Protein AF-A0A9W4NMR9-F1 (afdb_monomer)

Solvent-accessible surface area (backbone atoms only — not comparable to full-atom values): 11583 Å² total; per-residue (Å²): 102,53,64,47,81,63,82,80,64,98,76,77,96,80,78,73,77,84,78,75,86,84,80,90,82,89,86,85,89,80,92,85,87,88,77,93,73,94,66,88,81,77,71,80,74,75,79,80,84,62,88,63,60,58,68,59,99,64,29,36,36,28,32,41,59,26,27,61,76,38,43,52,52,17,52,76,64,50,42,87,41,80,74,53,67,71,80,53,72,44,61,41,20,40,38,62,46,47,46,32,54,74,20,55,71,34,68,36,88,65,13,54,32,45,39,42,36,43,40,43,50,67,61,53,51,49,46,62,75,43,45,28,62,74,64,88,63,89,86,58,91,64,54,66,67,57,50,52,52,45,42,78,69,32,41,20,32,36,44,76,44,64,27,40,46,98,85,57,45,77,45,100,51,54,37,59,36,42,32,25,22,60,70,45,34,51,47,68,72,78,106

InterPro domains:
  IPR025633 Protein of unknown function DUF4291 [PF14124] (51-190)
  IPR025633 Protein of unknown function DUF4291 [PTHR38567] (45-190)

Secondary structure (DSSP, 8-state):
--EEE----S----SSSSS----------------------------PPPP---B-SSEEEEEEEE-HHHHHHHHHHTS--TTS-SSS-EEEBS-HHHHHHHHTTTTSTT--EEEEEEEEHHHHHHHHHTEEESSPPTT----HHHHHHHHHH-SEEEEEEEEE-TT-PEEEEEEEEEEE-THHHHHHHH-

pLDDT: mean 78.76, std 25.62, range [27.95, 98.38]

Nearest PDB structures (foldseek):
  3b8m-assembly1_C  TM=2.420E-01  e=1.723E+00  Escherichia coli
  3l9b-assembly1_A  TM=3.162E-01  e=2.651E+00  Rattus norvegicus

Foldseek 3Di:
DAKDWDPPDPDDPPPPPPPDDDDDDDDDDDDDDDDDDPDDPPPPCPPDADADADDDPWWTKKKDFFDCQQRVVCNVVVFGDPPDDLADKGKIFRDPQVLCLVCVNLPDPGRVIMIIDIDGPVLVVVLVVLEAEPDDDPPPPPDPVNSVVSHVRRQKYKDWDFGADPVRDGDPHTTIMIIGHDVSSVSVGPD

Mean predicted aligned error: 11.73 Å

Sequence (191 aa):
MVYYKYDMVPNILILLLSIFFVSFHYLRPSHQNTPTLKTDLRMSSTKCRAIRAKQTPGTITVYQAYSPEIADPAIKAQAFVPPFSRTRMTWIKPSFLWMAYRSGWATKARQERVLAIEITHEGFEWALRHSCLSHHMPGEDSDQKKWQKKLRSSPVRIQWDPERDLSLRPLNYRSIQIGLSGEAVERYIDQ

Organism: NCBI:txid1612424

Structure (mmCIF, N/CA/C/O backbone):
data_AF-A0A9W4NMR9-F1
#
_entry.id   AF-A0A9W4NMR9-F1
#
loop_
_atom_site.group_PDB
_atom_site.id
_atom_site.type_symbol
_atom_site.label_atom_id
_atom_site.label_alt_id
_atom_site.label_comp_id
_atom_site.label_asym_id
_atom_site.label_entity_id
_atom_site.label_seq_id
_atom_site.pdbx_PDB_ins_code
_atom_site.Cartn_x
_atom_site.Cartn_y
_atom_site.Cartn_z
_atom_site.occupancy
_atom_site.B_iso_or_equiv
_atom_site.auth_seq_id
_atom_site.auth_comp_id
_atom_site.auth_asym_id
_atom_site.auth_atom_id
_atom_site.pdbx_PDB_model_num
ATOM 1 N N . MET A 1 1 ? -14.183 0.423 -0.537 1.00 48.44 1 MET A N 1
ATOM 2 C CA . MET A 1 1 ? -13.054 0.029 0.336 1.00 48.44 1 MET A CA 1
ATOM 3 C C . MET A 1 1 ? -13.529 -0.058 1.775 1.00 48.44 1 MET A C 1
ATOM 5 O O . MET A 1 1 ? -14.345 0.763 2.166 1.00 48.44 1 MET A O 1
ATOM 9 N N . VAL A 1 2 ? -13.024 -1.016 2.552 1.00 36.69 2 VAL A N 1
ATOM 10 C CA . VAL A 1 2 ? -13.227 -1.064 4.010 1.00 36.69 2 VAL A CA 1
ATOM 11 C C . VAL A 1 2 ? -11.878 -0.842 4.679 1.00 36.69 2 VAL A C 1
ATOM 13 O O . VAL A 1 2 ? -10.892 -1.467 4.283 1.00 36.69 2 VAL A O 1
ATOM 16 N N . TYR A 1 3 ? -11.830 0.063 5.657 1.00 44.84 3 TYR A N 1
ATOM 17 C CA . TYR A 1 3 ? -10.603 0.441 6.354 1.00 44.84 3 TYR A CA 1
ATOM 18 C C . TYR A 1 3 ? -10.628 -0.078 7.788 1.00 44.84 3 TYR A C 1
ATOM 20 O O . TYR A 1 3 ? -11.427 0.385 8.603 1.00 44.84 3 TYR A O 1
ATOM 28 N N . TYR A 1 4 ? -9.714 -0.991 8.117 1.00 43.97 4 TYR A N 1
ATOM 29 C CA . TYR A 1 4 ? -9.499 -1.432 9.497 1.00 43.97 4 TYR A CA 1
ATOM 30 C C . TYR A 1 4 ? -8.264 -0.752 10.096 1.00 43.97 4 TYR A C 1
ATOM 32 O O . TYR A 1 4 ? -7.213 -0.666 9.452 1.00 43.97 4 TYR A O 1
ATOM 40 N N . LYS A 1 5 ? -8.395 -0.291 11.344 1.00 34.91 5 LYS A N 1
ATOM 41 C CA . LYS A 1 5 ? -7.317 0.274 12.162 1.00 34.91 5 LYS A CA 1
ATOM 42 C C . LYS A 1 5 ? -6.748 -0.820 13.062 1.00 34.91 5 LYS A C 1
ATOM 44 O O . LYS A 1 5 ? -7.493 -1.425 13.827 1.00 34.91 5 LYS A O 1
ATOM 49 N N . TYR A 1 6 ? -5.439 -1.041 13.001 1.00 37.41 6 TYR A N 1
ATOM 50 C CA . TYR A 1 6 ? -4.731 -1.805 14.027 1.00 37.41 6 TYR A CA 1
ATOM 51 C C . TYR A 1 6 ? -4.015 -0.826 14.958 1.00 37.41 6 TYR A C 1
ATOM 53 O O . TYR A 1 6 ? -2.951 -0.310 14.619 1.00 37.41 6 TYR A O 1
ATOM 61 N N . ASP A 1 7 ? -4.609 -0.565 16.123 1.00 32.16 7 ASP A N 1
ATOM 62 C CA . ASP A 1 7 ? -3.926 0.100 17.232 1.00 32.16 7 ASP A CA 1
ATOM 63 C C . ASP A 1 7 ? -3.087 -0.950 17.965 1.00 32.16 7 ASP A C 1
ATOM 65 O O . ASP A 1 7 ? -3.577 -1.691 18.814 1.00 32.16 7 ASP A O 1
ATOM 69 N N . MET A 1 8 ? -1.817 -1.074 17.584 1.00 35.78 8 MET A N 1
ATOM 70 C CA . MET A 1 8 ? -0.874 -1.967 18.260 1.00 35.78 8 MET A CA 1
ATOM 71 C C . MET A 1 8 ? -0.410 -1.282 19.550 1.00 35.78 8 MET A C 1
ATOM 73 O O . MET A 1 8 ? 0.635 -0.636 19.588 1.00 35.78 8 MET A O 1
ATOM 77 N N . VAL A 1 9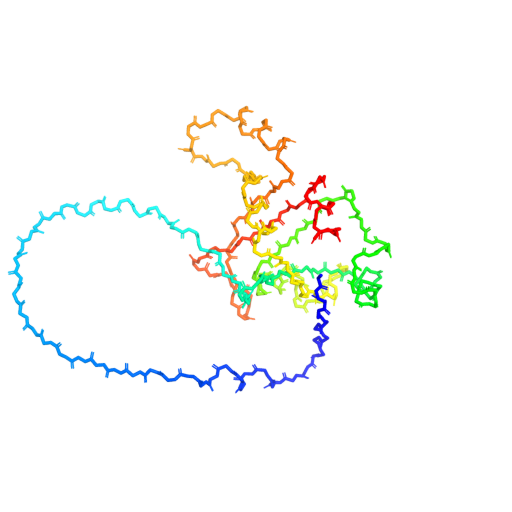 ? -1.220 -1.380 20.605 1.00 30.61 9 VAL A N 1
ATOM 78 C CA . VAL A 1 9 ? -0.790 -1.032 21.965 1.00 30.61 9 VAL A CA 1
ATOM 79 C C . VAL A 1 9 ? 0.313 -2.027 22.364 1.00 30.61 9 VAL A C 1
ATOM 81 O O . VAL A 1 9 ? 0.145 -3.229 22.130 1.00 30.61 9 VAL A O 1
ATOM 84 N N . PRO A 1 10 ? 1.452 -1.586 22.930 1.00 33.38 10 PRO A N 1
ATOM 85 C CA . PRO A 1 10 ? 2.531 -2.478 23.327 1.00 33.38 10 PRO A CA 1
ATOM 86 C C . PRO A 1 10 ? 2.107 -3.204 24.601 1.00 33.38 10 PRO A C 1
ATOM 88 O O . PRO A 1 10 ? 2.353 -2.716 25.695 1.00 33.38 10 PRO A O 1
ATOM 91 N N . ASN A 1 11 ? 1.364 -4.294 24.426 1.00 34.66 11 ASN A N 1
ATOM 92 C CA . ASN A 1 11 ? 1.074 -5.393 25.348 1.00 34.66 11 ASN A CA 1
ATOM 93 C C . ASN A 1 11 ? -0.291 -5.949 24.943 1.00 34.66 11 ASN A C 1
ATOM 95 O O . ASN A 1 11 ? -1.294 -5.309 25.226 1.00 34.66 11 ASN A O 1
ATOM 99 N N . ILE A 1 12 ? -0.328 -7.113 24.286 1.00 31.44 12 ILE A N 1
ATOM 100 C CA . ILE A 1 12 ? -1.314 -8.182 24.528 1.00 31.44 12 ILE A CA 1
ATOM 101 C C . ILE A 1 12 ? -1.001 -9.376 23.611 1.00 31.44 12 ILE A C 1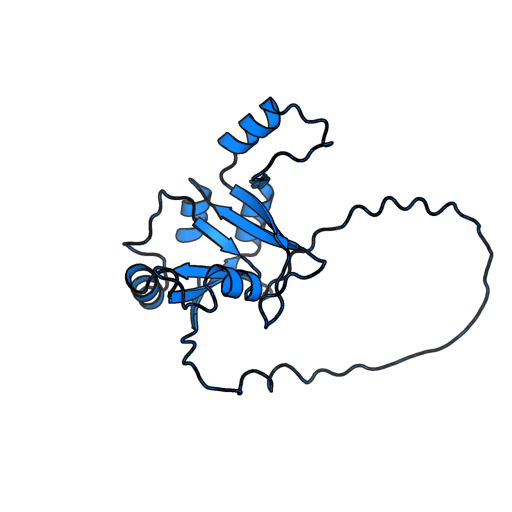
ATOM 103 O O . ILE A 1 12 ? -1.106 -9.349 22.388 1.00 31.44 12 ILE A O 1
ATOM 107 N N . LEU A 1 13 ? -0.631 -10.457 24.285 1.00 32.00 13 LEU A N 1
ATOM 108 C CA . LEU A 1 13 ? -0.326 -11.810 23.836 1.00 32.00 13 LEU A CA 1
ATOM 109 C C . LEU A 1 13 ? -1.584 -12.590 23.372 1.00 32.00 13 LEU A C 1
ATOM 111 O O . LEU A 1 13 ? -1.636 -13.807 23.494 1.00 32.00 13 LEU A O 1
ATOM 115 N N . ILE A 1 14 ? -2.633 -11.930 22.865 1.00 33.75 14 ILE A N 1
ATOM 116 C CA . ILE A 1 14 ? -3.951 -12.560 22.606 1.00 33.75 14 ILE A CA 1
ATOM 117 C C . ILE A 1 14 ? -4.363 -12.381 21.137 1.00 33.75 14 ILE A C 1
ATOM 119 O O . ILE A 1 14 ? -5.459 -11.940 20.816 1.00 33.75 14 ILE A O 1
ATOM 123 N N . LEU A 1 15 ? -3.468 -12.730 20.210 1.00 32.41 15 LEU A N 1
ATOM 124 C CA . LEU A 1 15 ? -3.831 -12.926 18.796 1.00 32.41 15 LEU A CA 1
ATOM 125 C C . LEU A 1 15 ? -3.419 -14.305 18.248 1.00 32.41 15 LEU A C 1
ATOM 127 O O . LEU A 1 15 ? -3.569 -14.564 17.057 1.00 32.41 15 LEU A O 1
ATOM 131 N N . LEU A 1 16 ? -2.907 -15.200 19.104 1.00 32.38 16 LEU A N 1
ATOM 132 C CA . LEU A 1 16 ? -2.421 -16.529 18.704 1.00 32.38 16 LEU A CA 1
ATOM 133 C C . LEU A 1 16 ? -3.443 -17.665 18.876 1.00 32.38 16 LEU A C 1
ATOM 135 O O . LEU A 1 16 ? -3.180 -18.774 18.421 1.00 32.38 16 LEU A O 1
ATOM 139 N N . LEU A 1 17 ? -4.615 -17.418 19.470 1.00 30.11 17 LEU A N 1
ATOM 140 C CA . LEU A 1 17 ? -5.592 -18.482 19.753 1.00 30.11 17 LEU A CA 1
ATOM 141 C C . LEU A 1 17 ? -6.707 -18.647 18.708 1.00 30.11 17 LEU A C 1
ATOM 143 O O . LEU A 1 17 ? -7.463 -19.604 18.798 1.00 30.11 17 LEU A O 1
ATOM 147 N N . SER A 1 18 ? -6.795 -17.795 17.682 1.00 29.77 18 SER A N 1
ATOM 148 C CA . SER A 1 18 ? -7.849 -17.904 16.652 1.00 29.77 18 SER A CA 1
ATOM 149 C C . SER A 1 18 ? -7.396 -18.575 15.345 1.00 29.77 18 SER A C 1
ATOM 151 O O . SER A 1 18 ? -8.188 -18.665 14.413 1.00 29.77 18 SER A O 1
ATOM 153 N N . ILE A 1 19 ? -6.136 -19.022 15.243 1.00 36.44 19 ILE A N 1
ATOM 154 C CA . ILE A 1 19 ? -5.578 -19.620 14.008 1.00 36.44 19 ILE A CA 1
ATOM 155 C C . ILE A 1 19 ? -5.464 -21.156 14.095 1.00 36.44 19 ILE A C 1
ATOM 157 O O . ILE A 1 19 ? -5.318 -21.825 13.075 1.00 36.44 19 ILE A O 1
ATOM 161 N N . PHE A 1 20 ? -5.618 -21.756 15.276 1.00 35.16 20 PHE A N 1
ATOM 162 C CA . PHE A 1 20 ? -5.666 -23.211 15.418 1.00 35.16 20 PHE A CA 1
ATOM 163 C C . PHE A 1 20 ? -7.112 -23.682 15.542 1.00 35.16 20 PHE A C 1
ATOM 165 O O . PHE A 1 20 ? -7.677 -23.566 16.617 1.00 35.16 20 PHE A O 1
ATOM 172 N N . PHE A 1 21 ? -7.694 -24.163 14.440 1.00 29.20 21 PHE A N 1
ATOM 173 C CA . PHE A 1 21 ? -8.554 -25.358 14.348 1.00 29.20 21 PHE A CA 1
ATOM 174 C C . PHE A 1 21 ? -9.246 -25.384 12.975 1.00 29.20 21 PHE A C 1
ATOM 176 O O . PHE A 1 21 ? -10.334 -24.847 12.825 1.00 29.20 21 PHE A O 1
ATOM 183 N N . VAL A 1 22 ? -8.635 -26.042 11.983 1.00 29.44 22 VAL A N 1
ATOM 184 C CA . VAL A 1 22 ? -9.342 -27.002 11.113 1.00 29.44 22 VAL A CA 1
ATOM 185 C C . VAL A 1 22 ? -8.343 -28.105 10.761 1.00 29.44 22 VAL A C 1
ATOM 187 O O . VAL A 1 22 ? -7.250 -27.848 10.260 1.00 29.44 22 VAL A O 1
ATOM 190 N N . SER A 1 23 ? -8.714 -29.326 11.128 1.00 28.58 23 SER A N 1
ATOM 191 C CA . SER A 1 23 ? -7.870 -30.508 11.235 1.00 28.58 23 SER A CA 1
ATOM 192 C C . SER A 1 23 ? -7.478 -31.137 9.899 1.00 28.58 23 SER A C 1
ATOM 194 O O . SER A 1 23 ? -8.266 -31.216 8.960 1.00 28.58 23 SER A O 1
ATOM 196 N N . PHE A 1 24 ? -6.270 -31.703 9.894 1.00 29.27 24 PHE A N 1
ATOM 197 C CA . PHE A 1 24 ? -5.850 -32.806 9.031 1.00 29.27 24 PHE A CA 1
ATOM 198 C C . PHE A 1 24 ? -6.818 -33.994 9.145 1.00 29.27 24 PHE A C 1
ATOM 200 O O . PHE A 1 24 ? -7.204 -34.359 10.256 1.00 29.27 24 PHE A O 1
ATOM 207 N N . HIS A 1 25 ? -7.116 -34.660 8.026 1.00 31.11 25 HIS A N 1
ATOM 208 C CA . HIS A 1 25 ? -7.469 -36.081 8.009 1.00 31.11 25 HIS A CA 1
ATOM 209 C C . HIS A 1 25 ? -6.637 -36.808 6.949 1.00 31.11 25 HIS A C 1
ATOM 211 O O . HIS A 1 25 ? -6.524 -36.387 5.801 1.00 31.11 25 HIS A O 1
ATOM 217 N N . TYR A 1 26 ? -6.011 -37.883 7.415 1.00 30.72 26 TYR A N 1
ATOM 218 C CA . TYR A 1 26 ? -5.124 -38.798 6.714 1.00 30.72 26 TYR A CA 1
ATOM 219 C C . TYR A 1 26 ? -5.965 -39.884 6.036 1.00 30.72 26 TYR A C 1
ATOM 221 O O . TYR A 1 26 ? -6.780 -40.502 6.713 1.00 30.72 26 TYR A O 1
ATOM 229 N N . LEU A 1 27 ? -5.712 -40.190 4.761 1.00 29.55 27 LEU A N 1
ATOM 230 C CA . LEU A 1 27 ? -6.060 -41.484 4.165 1.00 29.55 27 LEU A CA 1
ATOM 231 C C . LEU A 1 27 ? -4.937 -41.931 3.209 1.00 29.55 27 LEU A C 1
ATOM 233 O O . LEU A 1 27 ? -4.640 -41.275 2.215 1.00 29.55 27 LEU A O 1
ATOM 237 N N . ARG A 1 28 ? -4.311 -43.062 3.552 1.00 30.72 28 ARG A N 1
ATOM 238 C CA . ARG A 1 28 ? -3.496 -43.966 2.709 1.00 30.72 28 ARG A CA 1
ATOM 239 C C . ARG A 1 28 ? -4.374 -45.218 2.502 1.00 30.72 28 ARG A C 1
ATOM 241 O O . ARG A 1 28 ? -5.070 -45.545 3.466 1.00 30.72 28 ARG A O 1
ATOM 248 N N . PRO A 1 29 ? -4.396 -45.926 1.352 1.00 33.94 29 PRO A N 1
ATOM 249 C CA . PRO A 1 29 ? -3.305 -46.804 0.864 1.00 33.94 29 PRO A CA 1
ATOM 250 C C . PRO A 1 29 ? -3.227 -46.791 -0.697 1.00 33.94 29 PRO A C 1
ATOM 252 O O . PRO A 1 29 ? -3.910 -45.985 -1.307 1.00 33.94 29 PRO A O 1
ATOM 255 N N . SER A 1 30 ? -2.438 -47.534 -1.484 1.00 27.95 30 SER A N 1
ATOM 256 C CA . SER A 1 30 ? -1.571 -48.722 -1.386 1.00 27.95 30 SER A CA 1
ATOM 257 C C . SER A 1 30 ? -0.584 -48.713 -2.578 1.00 27.95 30 SER A C 1
ATOM 259 O O . SER A 1 30 ? -0.840 -48.086 -3.602 1.00 27.95 30 SER A O 1
ATOM 261 N N . HIS A 1 31 ? 0.528 -49.442 -2.449 1.00 34.28 31 HIS A N 1
ATOM 262 C CA . HIS A 1 31 ? 1.494 -49.763 -3.510 1.00 34.28 31 HIS A CA 1
ATOM 263 C C . HIS A 1 31 ? 0.851 -50.328 -4.792 1.00 34.28 31 HIS A C 1
ATOM 265 O O . HIS A 1 31 ? 0.008 -51.212 -4.679 1.00 34.28 31 HIS A O 1
ATOM 271 N N . GLN A 1 32 ? 1.368 -49.948 -5.973 1.00 31.92 32 GLN A N 1
ATOM 272 C CA . GLN A 1 32 ? 2.082 -50.864 -6.886 1.00 31.92 32 GLN A CA 1
ATOM 273 C C . GLN A 1 32 ? 2.675 -50.165 -8.134 1.00 31.92 32 GLN A C 1
ATOM 275 O O . GLN A 1 32 ? 2.040 -49.334 -8.771 1.00 31.92 32 GLN A O 1
ATOM 280 N N . ASN A 1 33 ? 3.891 -50.619 -8.464 1.00 30.86 33 ASN A N 1
ATOM 281 C CA . ASN A 1 33 ? 4.570 -50.682 -9.767 1.00 30.86 33 ASN A CA 1
ATOM 282 C C . ASN A 1 33 ? 5.197 -49.422 -10.394 1.00 30.86 33 ASN A C 1
ATOM 284 O O . ASN A 1 33 ? 4.589 -48.644 -11.122 1.00 30.86 33 ASN A O 1
ATOM 288 N N . THR A 1 34 ? 6.511 -49.338 -10.179 1.00 36.12 34 THR A N 1
ATOM 289 C CA . THR A 1 34 ? 7.518 -48.555 -10.900 1.00 36.12 34 THR A CA 1
ATOM 290 C C . THR A 1 34 ? 7.742 -49.084 -12.323 1.00 36.12 34 THR A C 1
ATOM 292 O O . THR A 1 34 ? 7.958 -50.283 -12.497 1.00 36.12 34 THR A O 1
ATOM 295 N N . PRO A 1 35 ? 7.898 -48.186 -13.308 1.00 34.62 35 PRO A N 1
ATOM 296 C CA . PRO A 1 35 ? 8.916 -48.347 -14.335 1.00 34.62 35 PRO A CA 1
ATOM 297 C C . PRO A 1 35 ? 9.913 -47.185 -14.258 1.00 34.62 35 PRO A C 1
ATOM 299 O O . PRO A 1 35 ? 9.560 -46.008 -14.317 1.00 34.62 35 PRO A O 1
ATOM 302 N N . THR A 1 36 ? 11.189 -47.523 -14.105 1.00 41.53 36 THR A N 1
ATOM 303 C CA . THR A 1 36 ? 12.319 -46.594 -14.179 1.00 41.53 36 THR A CA 1
ATOM 304 C C . THR A 1 36 ? 12.425 -45.979 -15.572 1.00 41.53 36 THR A C 1
ATOM 306 O O . THR A 1 36 ? 12.966 -46.602 -16.482 1.00 41.53 36 THR A O 1
ATOM 309 N N . LEU A 1 37 ? 11.990 -44.726 -15.717 1.00 32.88 37 LEU A N 1
ATOM 310 C CA . LEU A 1 37 ? 12.469 -43.836 -16.771 1.00 32.88 37 LEU A CA 1
ATOM 311 C C . LEU A 1 37 ? 13.510 -42.892 -16.163 1.00 32.88 37 LEU A C 1
ATOM 313 O O . LEU A 1 37 ? 13.178 -41.946 -15.447 1.00 32.88 37 LEU A O 1
ATOM 317 N N . LYS A 1 38 ? 14.789 -43.151 -16.460 1.00 44.91 38 LYS A N 1
ATOM 318 C CA . LYS A 1 38 ? 15.842 -42.137 -16.347 1.00 44.91 38 LYS A CA 1
ATOM 319 C C . LYS A 1 38 ? 15.511 -41.043 -17.359 1.00 44.91 38 LYS A C 1
ATOM 321 O O . LYS A 1 38 ? 15.871 -41.156 -18.524 1.00 44.91 38 LYS A O 1
ATOM 326 N N . THR A 1 39 ?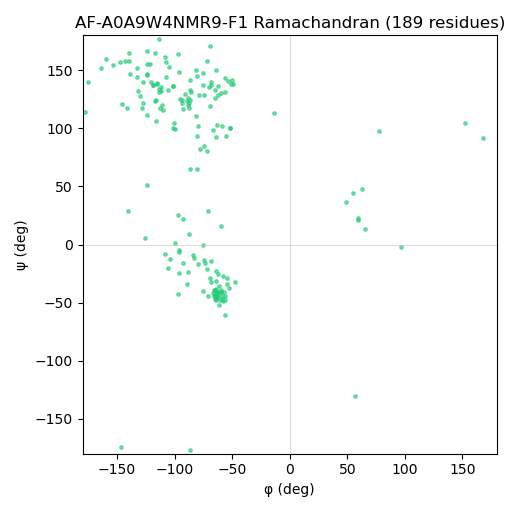 14.793 -40.019 -16.912 1.00 40.53 39 THR A N 1
ATOM 327 C CA . THR A 1 39 ? 14.577 -38.806 -17.699 1.00 40.53 39 THR A CA 1
ATOM 328 C C . THR A 1 39 ? 15.330 -37.685 -17.016 1.00 40.53 39 THR A C 1
ATOM 330 O O . THR A 1 39 ? 15.141 -37.405 -15.833 1.00 40.53 39 THR A O 1
ATOM 333 N N . ASP A 1 40 ? 16.251 -37.133 -17.785 1.00 40.66 40 ASP A N 1
ATOM 334 C CA . ASP A 1 40 ? 17.209 -36.097 -17.460 1.00 40.66 40 ASP A CA 1
ATOM 335 C C . ASP A 1 40 ? 16.514 -34.873 -16.833 1.00 40.66 40 ASP A C 1
ATOM 337 O O . ASP A 1 40 ? 15.884 -34.054 -17.503 1.00 40.66 40 ASP A O 1
ATOM 341 N N . LEU A 1 41 ? 16.574 -34.778 -15.504 1.00 43.66 41 LEU A N 1
ATOM 342 C CA . LEU A 1 41 ? 15.965 -33.717 -14.705 1.00 43.66 41 LEU A CA 1
ATOM 343 C C . LEU A 1 41 ? 16.854 -32.464 -14.732 1.00 43.66 41 LEU A C 1
ATOM 345 O O . LEU A 1 41 ? 17.339 -31.995 -13.707 1.00 43.66 41 LEU A O 1
ATOM 349 N N . ARG A 1 42 ? 17.010 -31.847 -15.907 1.00 44.34 42 ARG A N 1
ATOM 350 C CA . ARG A 1 42 ? 17.246 -30.397 -15.980 1.00 44.34 42 ARG A CA 1
ATOM 351 C C . ARG A 1 42 ? 15.901 -29.680 -16.000 1.00 44.34 42 ARG A C 1
ATOM 353 O O . ARG A 1 42 ? 15.541 -29.003 -16.957 1.00 44.34 42 ARG A O 1
ATOM 360 N N . MET A 1 43 ? 15.159 -29.807 -14.899 1.00 41.34 43 MET A N 1
ATOM 361 C CA . MET A 1 43 ? 14.090 -28.861 -14.591 1.00 41.34 43 MET A CA 1
ATOM 362 C C . MET A 1 43 ? 14.759 -27.516 -14.317 1.00 41.34 43 MET A C 1
ATOM 364 O O . MET A 1 43 ? 15.275 -27.269 -13.226 1.00 41.34 43 MET A O 1
ATOM 368 N N . SER A 1 44 ? 14.770 -26.646 -15.326 1.00 42.00 44 SER A N 1
ATOM 369 C CA . SER A 1 44 ? 14.911 -25.209 -15.118 1.00 42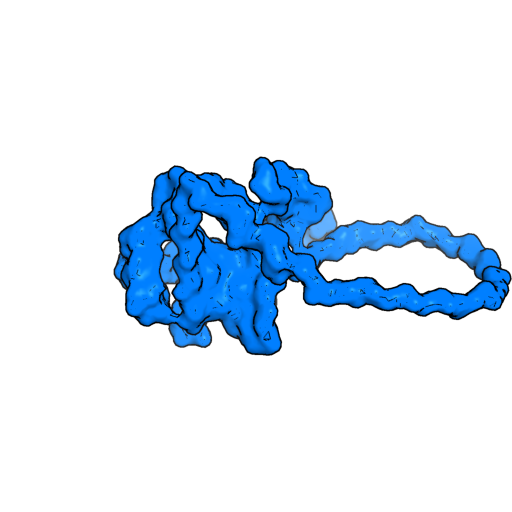.00 44 SER A CA 1
ATOM 370 C C . SER A 1 44 ? 13.798 -24.790 -14.158 1.00 42.00 44 SER A C 1
ATOM 372 O O . SER A 1 44 ? 12.651 -24.592 -14.552 1.00 42.00 44 SER A O 1
ATOM 374 N N . SER A 1 45 ? 14.105 -24.761 -12.859 1.00 44.19 45 SER A N 1
ATOM 375 C CA . SER A 1 45 ? 13.182 -24.283 -11.838 1.00 44.19 45 SER A CA 1
ATOM 376 C C . SER A 1 45 ? 13.078 -22.771 -11.981 1.00 44.19 45 SER A C 1
ATOM 378 O O . SER A 1 45 ? 13.728 -21.999 -11.275 1.00 44.19 45 SER A O 1
ATOM 380 N N . THR A 1 46 ? 12.267 -22.306 -12.930 1.00 48.19 46 THR A N 1
ATOM 381 C CA . THR A 1 46 ? 11.821 -20.920 -12.905 1.00 48.19 46 THR A CA 1
ATOM 382 C C . THR A 1 46 ? 11.101 -20.741 -11.574 1.00 48.19 46 THR A C 1
ATOM 384 O O . THR A 1 46 ? 9.991 -21.234 -11.386 1.00 48.19 46 THR A O 1
ATOM 387 N N . LYS A 1 47 ? 11.778 -20.114 -10.603 1.00 64.56 47 LYS A N 1
ATOM 388 C CA . LYS A 1 47 ? 11.231 -19.796 -9.280 1.00 64.56 47 LYS A CA 1
ATOM 389 C C . LYS A 1 47 ? 9.910 -19.058 -9.485 1.00 64.56 47 LYS A C 1
ATOM 391 O O . LYS A 1 47 ? 9.907 -17.861 -9.770 1.00 64.56 47 LYS A O 1
ATOM 396 N N . CYS A 1 48 ? 8.794 -19.766 -9.342 1.00 71.50 48 CYS A N 1
ATOM 397 C CA . CYS A 1 48 ? 7.480 -19.154 -9.419 1.00 71.50 48 CYS A CA 1
ATOM 398 C C . CYS A 1 48 ? 7.332 -18.183 -8.242 1.00 71.50 48 CYS A C 1
ATOM 400 O O . CYS A 1 48 ? 7.574 -18.535 -7.082 1.00 71.50 48 CYS A O 1
ATOM 402 N N . ARG A 1 49 ? 6.994 -16.927 -8.541 1.00 87.50 49 ARG A N 1
ATOM 403 C CA . ARG A 1 49 ? 6.703 -15.916 -7.524 1.00 87.50 49 ARG A CA 1
ATOM 404 C C . ARG A 1 49 ? 5.216 -16.001 -7.197 1.00 87.50 49 ARG A C 1
ATOM 406 O O . ARG A 1 49 ? 4.385 -15.803 -8.072 1.00 87.50 49 ARG A O 1
ATOM 413 N N . ALA A 1 50 ? 4.897 -16.283 -5.938 1.00 92.12 50 ALA A N 1
ATOM 414 C CA . ALA A 1 50 ? 3.522 -16.359 -5.459 1.00 92.12 50 ALA A CA 1
ATOM 415 C C . ALA A 1 50 ? 3.140 -15.085 -4.698 1.00 92.12 50 ALA A C 1
ATOM 417 O O . ALA A 1 50 ? 3.905 -14.609 -3.852 1.00 92.12 50 ALA A O 1
ATOM 418 N N . ILE A 1 51 ? 1.944 -14.566 -4.968 1.00 95.06 51 ILE A N 1
ATOM 419 C CA . ILE A 1 51 ? 1.322 -13.501 -4.180 1.00 95.06 51 ILE A CA 1
ATOM 420 C C . ILE A 1 51 ? 0.563 -14.168 -3.031 1.00 95.06 51 ILE A C 1
ATOM 422 O O . ILE A 1 51 ? -0.262 -15.046 -3.258 1.00 95.06 51 ILE A O 1
ATOM 426 N N . ARG A 1 52 ? 0.869 -13.773 -1.792 1.00 94.62 52 ARG A N 1
ATOM 427 C CA . ARG A 1 52 ? 0.203 -14.263 -0.578 1.00 94.62 52 ARG A CA 1
ATOM 428 C C . ARG A 1 52 ? -0.516 -13.097 0.078 1.00 94.62 52 ARG A C 1
ATOM 430 O O . ARG A 1 52 ? 0.119 -12.077 0.347 1.00 94.62 52 ARG A O 1
ATOM 437 N N . ALA A 1 53 ? -1.813 -13.249 0.303 1.00 95.69 53 ALA A N 1
ATOM 438 C CA . ALA A 1 53 ? -2.671 -12.191 0.810 1.00 95.69 53 ALA A CA 1
ATOM 439 C C . ALA A 1 53 ? -3.865 -12.776 1.566 1.00 95.69 53 ALA A C 1
ATOM 441 O O . ALA A 1 53 ? -4.307 -13.887 1.267 1.00 95.69 53 ALA A O 1
ATOM 442 N N . LYS A 1 54 ? -4.418 -11.999 2.501 1.00 96.31 54 LYS A N 1
ATOM 443 C CA . LYS A 1 54 ? -5.780 -12.234 2.989 1.00 96.31 54 LYS A CA 1
ATOM 444 C C . LYS A 1 54 ? -6.754 -11.872 1.864 1.00 96.31 54 LYS A C 1
ATOM 446 O O . LYS A 1 54 ? -6.577 -10.842 1.216 1.00 96.31 54 LYS A O 1
ATOM 451 N N . GLN A 1 55 ? -7.758 -12.710 1.635 1.00 94.81 55 GLN A N 1
ATOM 452 C CA . GLN A 1 55 ? -8.754 -12.495 0.588 1.00 94.81 55 GLN A CA 1
ATOM 453 C C . GLN A 1 55 ? -10.124 -13.046 0.985 1.00 94.81 55 GLN A C 1
ATOM 455 O O . GLN A 1 55 ? -10.230 -13.948 1.817 1.00 94.81 55 GLN A O 1
ATOM 460 N N . THR A 1 56 ? -11.151 -12.502 0.347 1.00 93.75 56 THR A N 1
ATOM 461 C CA . THR A 1 56 ? -12.522 -13.014 0.302 1.00 93.75 56 THR A CA 1
ATOM 462 C C . THR A 1 56 ? -12.832 -13.448 -1.142 1.00 93.75 56 THR A C 1
ATOM 464 O O . THR A 1 56 ? -11.998 -13.240 -2.031 1.00 93.75 56 THR A O 1
ATOM 467 N N . PRO A 1 57 ? -14.019 -14.012 -1.437 1.00 96.06 57 PRO A N 1
ATOM 468 C CA . PRO A 1 57 ? -14.419 -14.268 -2.822 1.00 96.06 57 PRO A CA 1
ATOM 469 C C . PRO A 1 57 ? -14.444 -13.013 -3.713 1.00 96.06 57 PRO A C 1
ATOM 471 O O . PRO A 1 57 ? -14.249 -13.131 -4.916 1.00 96.06 57 PRO A O 1
ATOM 474 N N . GLY A 1 58 ? -14.667 -11.819 -3.144 1.00 91.19 58 GLY A N 1
ATOM 475 C CA . GLY A 1 58 ? -14.783 -10.568 -3.908 1.00 91.19 58 GLY A CA 1
ATOM 476 C C . GLY A 1 58 ? -13.576 -9.632 -3.812 1.00 91.19 58 GLY A C 1
ATOM 477 O O . GLY A 1 58 ? -13.404 -8.764 -4.668 1.00 91.19 58 GLY A O 1
ATOM 478 N N . THR A 1 59 ? -12.737 -9.785 -2.786 1.00 93.38 59 THR A N 1
ATOM 479 C CA . THR A 1 59 ? -11.691 -8.807 -2.463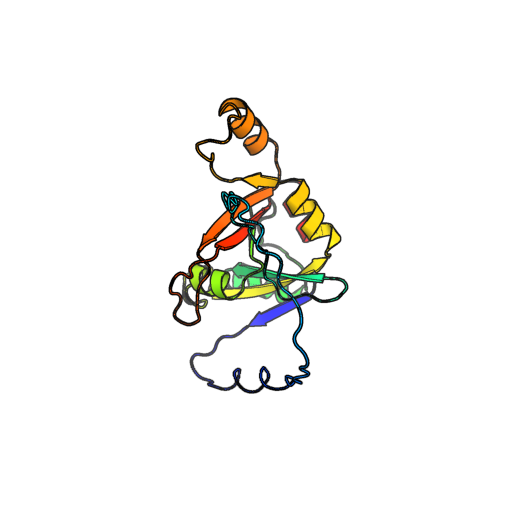 1.00 93.38 59 THR A CA 1
ATOM 480 C C . THR A 1 59 ? -10.374 -9.440 -2.037 1.00 93.38 59 THR A C 1
ATOM 482 O O . THR A 1 59 ? -10.317 -10.560 -1.530 1.00 93.38 59 THR A O 1
ATOM 485 N N . ILE A 1 60 ? -9.306 -8.664 -2.175 1.00 96.06 60 ILE A N 1
ATOM 486 C CA . ILE A 1 60 ? -7.984 -8.918 -1.612 1.00 96.06 60 ILE A CA 1
ATOM 487 C C . ILE A 1 60 ? -7.622 -7.776 -0.659 1.00 96.06 60 ILE A C 1
ATOM 489 O O . ILE A 1 60 ? -7.866 -6.601 -0.944 1.00 96.06 60 ILE A O 1
ATOM 493 N N . THR A 1 61 ? -7.047 -8.107 0.496 1.00 96.88 61 THR A N 1
ATOM 494 C CA . THR A 1 61 ? -6.570 -7.109 1.455 1.00 96.88 61 THR A CA 1
ATOM 495 C C . THR A 1 61 ? -5.154 -6.673 1.102 1.00 96.88 61 THR A C 1
ATOM 497 O O . THR A 1 61 ? -4.250 -7.495 0.934 1.00 96.88 61 THR A O 1
ATOM 500 N N . VAL A 1 62 ? -4.942 -5.362 1.063 1.00 97.69 62 VAL A N 1
ATOM 501 C CA . VAL A 1 62 ? -3.627 -4.740 0.947 1.00 97.69 62 VAL A CA 1
ATOM 502 C C . VAL A 1 62 ? -3.382 -3.775 2.099 1.00 97.69 62 VAL A C 1
ATOM 504 O O . VAL A 1 62 ? -4.311 -3.248 2.705 1.00 97.69 62 VAL A O 1
ATOM 507 N N . TYR A 1 63 ? -2.111 -3.544 2.404 1.00 98.31 63 TYR A N 1
ATOM 508 C CA . TYR A 1 63 ? -1.679 -2.773 3.558 1.00 98.31 63 TYR A CA 1
ATOM 509 C C . TYR A 1 63 ? -0.852 -1.558 3.149 1.00 98.31 63 TYR A C 1
ATOM 511 O O . TYR A 1 63 ? 0.025 -1.640 2.275 1.00 98.31 63 TYR A O 1
ATOM 519 N N . GLN A 1 64 ? -1.097 -0.443 3.835 1.00 97.31 64 GLN A N 1
ATOM 520 C CA . GLN A 1 64 ? -0.344 0.804 3.711 1.00 97.31 64 GLN A CA 1
ATOM 521 C C . GLN A 1 64 ? -0.112 1.419 5.090 1.00 97.31 64 GLN A C 1
ATOM 523 O O . GLN A 1 64 ? -0.965 1.294 5.962 1.00 97.31 64 GLN A O 1
ATOM 528 N N . ALA A 1 65 ? 1.026 2.086 5.284 1.00 96.19 65 ALA A N 1
ATOM 529 C CA . ALA A 1 65 ? 1.324 2.806 6.518 1.00 96.19 65 ALA A CA 1
ATOM 530 C C . ALA A 1 65 ? 1.360 4.313 6.270 1.00 96.19 65 ALA A C 1
ATOM 532 O O . ALA A 1 65 ? 1.976 4.768 5.303 1.00 96.19 65 ALA A O 1
ATOM 533 N N . TYR A 1 66 ? 0.730 5.060 7.170 1.00 96.75 66 TYR A N 1
ATOM 534 C CA . TYR A 1 66 ? 0.583 6.507 7.101 1.00 96.75 66 TYR A CA 1
ATOM 535 C C . TYR A 1 66 ? 0.773 7.153 8.468 1.00 96.75 66 TYR A C 1
ATOM 537 O O . TYR A 1 66 ? 0.716 6.483 9.499 1.00 96.75 66 TYR A O 1
ATOM 545 N N . SER A 1 67 ? 0.962 8.469 8.451 1.00 97.19 67 SER A N 1
ATOM 546 C CA . SER A 1 67 ? 0.869 9.285 9.651 1.00 97.19 67 SER A CA 1
ATOM 547 C C . SER A 1 67 ? -0.586 9.410 10.121 1.00 97.19 67 SER A C 1
ATOM 549 O O . SER A 1 67 ? -1.505 9.224 9.306 1.00 97.19 67 SER A O 1
ATOM 551 N N . PRO A 1 68 ? -0.831 9.727 11.406 1.00 96.38 68 PRO A N 1
ATOM 552 C CA . PRO A 1 68 ? -2.183 9.933 11.922 1.00 96.38 68 PRO A CA 1
ATOM 553 C C . PRO A 1 68 ? -2.982 10.953 11.102 1.00 96.38 68 PRO A C 1
ATOM 555 O O . PRO A 1 68 ? -4.149 10.717 10.811 1.00 96.38 68 PRO A O 1
ATOM 558 N N . GLU A 1 69 ? -2.339 12.019 10.615 1.00 97.88 69 GLU A N 1
ATOM 559 C CA . GLU A 1 69 ? -2.987 13.090 9.844 1.00 97.88 69 GLU A CA 1
ATOM 560 C C . GLU A 1 69 ? -3.557 12.618 8.500 1.00 97.88 69 GLU A C 1
ATOM 562 O O . GLU A 1 69 ? -4.454 13.263 7.971 1.00 97.88 69 GLU A O 1
ATOM 567 N N . ILE A 1 70 ? -3.056 11.514 7.933 1.00 96.81 70 ILE A N 1
ATOM 568 C CA . ILE A 1 70 ? -3.622 10.895 6.721 1.00 96.81 70 ILE A CA 1
ATOM 569 C C . ILE A 1 70 ? -4.564 9.746 7.094 1.00 96.81 70 ILE A C 1
ATOM 571 O O . ILE A 1 70 ? -5.632 9.600 6.502 1.00 96.81 70 ILE A O 1
ATOM 575 N N . ALA A 1 71 ? -4.170 8.913 8.059 1.00 95.56 71 ALA A N 1
ATOM 576 C CA . ALA A 1 71 ? -4.904 7.703 8.405 1.00 95.56 71 ALA A CA 1
ATOM 577 C C . ALA A 1 71 ? -6.240 7.988 9.103 1.00 95.56 71 ALA A C 1
ATOM 579 O O . ALA A 1 71 ? -7.242 7.363 8.762 1.00 95.56 71 ALA A O 1
ATOM 580 N N . ASP A 1 72 ? -6.270 8.918 10.062 1.00 95.38 72 ASP A N 1
ATOM 581 C CA . ASP A 1 72 ? -7.470 9.202 10.858 1.00 95.38 72 ASP A CA 1
ATOM 582 C C . ASP A 1 72 ? -8.619 9.776 10.017 1.00 95.38 72 ASP A C 1
ATOM 584 O O . ASP A 1 72 ? -9.731 9.242 10.099 1.00 95.38 72 ASP A O 1
ATOM 588 N N . PRO A 1 73 ? -8.389 10.777 9.142 1.00 96.12 73 PRO A N 1
ATOM 589 C CA . PRO A 1 73 ? -9.421 11.226 8.213 1.00 96.12 73 PRO A CA 1
ATOM 590 C C . PRO A 1 73 ? -9.901 10.112 7.282 1.00 96.12 73 PRO A C 1
ATOM 592 O O . PRO A 1 73 ? -11.104 10.002 7.046 1.00 96.12 73 PRO A O 1
ATOM 595 N N . ALA A 1 74 ? -8.991 9.257 6.800 1.00 93.94 74 ALA A N 1
ATOM 596 C CA . ALA A 1 74 ? -9.352 8.185 5.882 1.00 93.94 74 ALA A CA 1
ATOM 597 C C . ALA A 1 74 ? -10.250 7.123 6.534 1.00 93.94 74 ALA A C 1
ATOM 599 O O . ALA A 1 74 ? -11.239 6.692 5.944 1.00 93.94 74 ALA A O 1
ATOM 600 N N . ILE A 1 75 ? -9.951 6.748 7.782 1.00 91.75 75 ILE A N 1
ATOM 601 C CA . ILE A 1 75 ? -10.787 5.832 8.569 1.00 91.75 75 ILE A CA 1
ATOM 602 C C . ILE A 1 75 ? -12.160 6.456 8.825 1.00 91.75 75 ILE A C 1
ATOM 604 O O . ILE A 1 75 ? -13.176 5.787 8.639 1.00 91.75 75 ILE A O 1
ATOM 608 N N . LYS A 1 76 ? -12.208 7.733 9.226 1.00 93.88 76 LYS A N 1
ATOM 609 C CA . LYS A 1 76 ? -13.470 8.429 9.510 1.00 93.88 76 LYS A CA 1
ATOM 610 C C . LYS A 1 76 ? -14.362 8.530 8.271 1.00 93.88 76 LYS A C 1
ATOM 612 O O . LYS A 1 76 ? -15.570 8.354 8.384 1.00 93.88 76 LYS A O 1
ATOM 617 N N . ALA A 1 77 ? -13.774 8.816 7.113 1.00 93.38 77 ALA A N 1
ATOM 618 C CA . ALA A 1 77 ? -14.496 8.946 5.851 1.00 93.38 77 ALA A CA 1
ATOM 619 C C . ALA A 1 77 ? -14.768 7.601 5.156 1.00 93.38 77 ALA A C 1
ATOM 621 O O . ALA A 1 77 ? -15.519 7.574 4.187 1.00 93.38 77 ALA A O 1
ATOM 622 N N . GLN A 1 78 ? -14.139 6.508 5.611 1.00 91.06 78 GLN A N 1
ATOM 623 C CA . GLN A 1 78 ? -14.064 5.237 4.876 1.00 91.06 78 GLN A CA 1
ATOM 624 C C . GLN A 1 78 ? -13.626 5.429 3.411 1.00 91.06 78 GLN A C 1
ATOM 626 O O . GLN A 1 78 ? -14.090 4.737 2.506 1.00 91.06 78 GLN A O 1
ATOM 631 N N . ALA A 1 79 ? -12.716 6.377 3.183 1.00 90.00 79 ALA A N 1
ATOM 632 C CA . ALA A 1 79 ? -12.165 6.727 1.878 1.00 90.00 79 ALA A CA 1
ATOM 633 C C . ALA A 1 79 ? -10.886 7.548 2.062 1.00 90.00 79 ALA A C 1
ATOM 635 O O . ALA A 1 79 ? -10.757 8.284 3.039 1.00 90.00 79 ALA A O 1
ATOM 636 N N . PHE A 1 80 ? -9.949 7.496 1.114 1.00 93.56 80 PHE A N 1
ATOM 637 C CA . PHE A 1 80 ? -8.820 8.425 1.136 1.00 93.56 80 PHE A CA 1
ATOM 638 C C . PHE A 1 80 ? -9.282 9.855 0.835 1.00 93.56 80 PHE A C 1
ATOM 640 O O . PHE A 1 80 ? -9.771 10.155 -0.250 1.00 93.56 80 PHE A O 1
ATOM 647 N N . VAL A 1 81 ? -9.061 10.750 1.796 1.00 95.25 81 VAL A N 1
ATOM 648 C CA . VAL A 1 81 ? -9.392 12.182 1.729 1.00 95.25 81 VAL A CA 1
ATOM 649 C C . VAL A 1 81 ? -8.135 13.026 1.981 1.00 95.25 81 VAL A C 1
ATOM 651 O O . VAL A 1 81 ? -7.121 12.481 2.437 1.00 95.25 81 VAL A O 1
ATOM 654 N N . PRO A 1 82 ? -8.139 14.346 1.698 1.00 96.00 82 PRO A N 1
ATOM 655 C CA . PRO A 1 82 ? -7.028 15.214 2.083 1.00 96.00 82 PRO A CA 1
ATOM 656 C C . PRO A 1 82 ? -6.653 15.026 3.568 1.00 96.00 82 PRO A C 1
ATOM 658 O O . PRO A 1 82 ? -7.553 14.904 4.399 1.00 96.00 82 PRO A O 1
ATOM 661 N N . PRO A 1 83 ? -5.351 14.978 3.917 1.00 96.81 83 PRO A N 1
ATOM 662 C CA . PRO A 1 83 ? -4.186 15.348 3.108 1.00 96.81 83 PRO A CA 1
ATOM 663 C C . PRO A 1 83 ? -3.543 14.188 2.315 1.00 96.81 83 PRO A C 1
ATOM 665 O O . PRO A 1 83 ? -2.369 14.277 1.939 1.00 96.81 83 PRO A O 1
ATOM 668 N N . PHE A 1 84 ? -4.263 13.093 2.039 1.00 96.25 84 PHE A N 1
ATOM 669 C CA . PHE A 1 84 ? -3.763 12.051 1.137 1.00 96.25 84 PHE A CA 1
ATOM 670 C C . PHE A 1 84 ? -3.397 12.642 -0.237 1.00 96.25 84 PHE A C 1
ATOM 672 O O . PHE A 1 84 ? -4.176 13.365 -0.859 1.00 96.25 84 PHE A O 1
ATOM 679 N N . SER A 1 85 ? -2.202 12.320 -0.735 1.00 95.81 85 SER A N 1
ATOM 680 C CA . SER A 1 85 ? -1.732 12.814 -2.031 1.00 95.81 85 SER A CA 1
ATOM 681 C C . SER A 1 85 ? -2.173 11.892 -3.161 1.00 95.81 85 SER A C 1
ATOM 683 O O . SER A 1 85 ? -1.722 10.753 -3.238 1.00 95.81 85 SER A O 1
ATOM 685 N N . ARG A 1 86 ? -2.986 12.425 -4.076 1.00 95.00 86 ARG A N 1
ATOM 686 C CA . ARG A 1 86 ? -3.428 11.727 -5.296 1.00 95.00 86 ARG A CA 1
ATOM 687 C C . ARG A 1 86 ? -2.385 11.741 -6.423 1.00 95.00 86 ARG A C 1
ATOM 689 O O . ARG A 1 86 ? -2.471 10.954 -7.352 1.00 95.00 86 ARG A O 1
ATOM 696 N N . THR A 1 87 ? -1.392 12.629 -6.345 1.00 95.25 87 THR A N 1
ATOM 697 C CA . THR A 1 87 ? -0.392 12.836 -7.408 1.00 95.25 87 THR A CA 1
ATOM 698 C C . THR A 1 87 ? 0.904 12.062 -7.189 1.00 95.25 87 THR A C 1
ATOM 700 O O . THR A 1 87 ? 1.622 11.767 -8.144 1.00 95.25 87 THR A O 1
ATOM 703 N N . ARG A 1 88 ? 1.239 11.718 -5.939 1.00 94.50 88 ARG A N 1
ATOM 704 C CA . ARG A 1 88 ? 2.426 10.910 -5.645 1.00 94.50 88 ARG A CA 1
ATOM 705 C C . ARG A 1 88 ? 2.142 9.430 -5.848 1.00 94.50 88 ARG A C 1
ATOM 707 O O . ARG A 1 88 ? 1.046 8.951 -5.579 1.00 94.50 88 ARG A O 1
ATOM 714 N N . MET A 1 89 ? 3.186 8.690 -6.215 1.00 95.94 89 MET A N 1
ATOM 715 C CA . MET A 1 89 ? 3.117 7.236 -6.217 1.00 95.94 89 MET A CA 1
ATOM 716 C C . MET A 1 89 ? 2.814 6.710 -4.812 1.00 95.94 89 MET A C 1
ATOM 718 O O . MET A 1 89 ? 3.489 7.074 -3.844 1.00 95.94 89 MET A O 1
ATOM 722 N N . THR A 1 90 ? 1.832 5.821 -4.714 1.00 95.56 90 THR A N 1
ATOM 723 C CA . THR A 1 90 ? 1.444 5.165 -3.466 1.00 95.56 90 THR A CA 1
ATOM 724 C C . THR A 1 90 ? 1.718 3.671 -3.565 1.00 95.56 90 THR A C 1
ATOM 726 O O . THR A 1 90 ? 1.498 3.066 -4.608 1.00 95.56 90 THR A O 1
ATOM 729 N N . TRP A 1 91 ? 2.251 3.062 -2.505 1.00 97.81 91 TRP A N 1
ATOM 730 C CA . TRP A 1 91 ? 2.672 1.661 -2.545 1.00 97.81 91 TRP A CA 1
ATOM 731 C C . TRP A 1 91 ? 1.801 0.787 -1.654 1.00 97.81 91 TRP A C 1
ATOM 733 O O . TRP A 1 91 ? 1.863 0.914 -0.427 1.00 97.81 91 TRP A O 1
ATOM 743 N N . ILE A 1 92 ? 1.102 -0.171 -2.252 1.00 97.44 92 ILE A N 1
ATOM 744 C CA . ILE A 1 92 ? 0.313 -1.190 -1.554 1.00 97.44 92 ILE A CA 1
ATOM 745 C C . ILE A 1 92 ? 1.130 -2.481 -1.399 1.00 97.44 92 ILE A C 1
ATOM 747 O O . ILE A 1 92 ? 1.996 -2.784 -2.231 1.00 97.44 92 ILE A O 1
ATOM 751 N N . LYS A 1 93 ? 0.900 -3.237 -0.318 1.00 98.06 93 LYS A N 1
ATOM 752 C CA . LYS A 1 93 ? 1.447 -4.597 -0.151 1.00 98.06 93 LYS A CA 1
ATOM 753 C C . LYS A 1 93 ? 0.368 -5.569 0.295 1.00 98.06 93 LYS A C 1
ATOM 755 O O . LYS A 1 93 ? -0.279 -5.281 1.292 1.00 98.06 93 LYS A O 1
ATOM 760 N N . PRO A 1 94 ? 0.236 -6.742 -0.334 1.00 97.56 94 PRO A N 1
ATOM 761 C CA . PRO A 1 94 ? -0.649 -7.787 0.179 1.00 97.56 94 PRO A CA 1
ATOM 762 C C . PRO A 1 94 ? -0.123 -8.477 1.452 1.00 97.56 94 PRO A C 1
ATOM 764 O O . PRO A 1 94 ? -0.897 -9.045 2.214 1.00 97.56 94 PRO A O 1
ATOM 767 N N . SER A 1 95 ? 1.188 -8.414 1.716 1.00 97.75 95 SER A N 1
ATOM 768 C CA . SER A 1 95 ? 1.787 -8.990 2.926 1.00 97.75 95 SER A CA 1
ATOM 769 C C . SER A 1 95 ? 1.766 -8.017 4.106 1.00 97.75 95 SER A C 1
ATOM 771 O O . SER A 1 95 ? 2.380 -6.945 4.059 1.00 97.75 95 SER A O 1
ATOM 773 N N . PHE A 1 96 ? 1.120 -8.437 5.198 1.00 96.94 96 PHE A N 1
ATOM 774 C CA . PHE A 1 96 ? 1.121 -7.704 6.462 1.00 96.94 96 PHE A CA 1
ATOM 775 C C . PHE A 1 96 ? 2.510 -7.656 7.106 1.00 96.94 96 PHE A C 1
ATOM 777 O O . PHE A 1 96 ? 2.938 -6.590 7.533 1.00 96.94 96 PHE A O 1
ATOM 784 N N . LEU A 1 97 ? 3.251 -8.772 7.140 1.00 97.25 97 LEU A N 1
ATOM 785 C CA . LEU A 1 97 ? 4.579 -8.816 7.772 1.00 97.25 97 LEU A CA 1
ATOM 786 C C . LEU A 1 97 ? 5.608 -7.987 7.004 1.00 97.25 97 LEU A C 1
ATOM 788 O O . LEU A 1 97 ? 6.466 -7.336 7.604 1.00 97.25 97 LEU A O 1
ATOM 792 N N . TRP A 1 98 ? 5.472 -7.915 5.681 1.00 97.56 98 TRP A N 1
ATOM 793 C CA . TRP A 1 98 ? 6.252 -6.974 4.894 1.00 97.56 98 TRP A CA 1
ATOM 794 C C . TRP A 1 98 ? 5.931 -5.523 5.289 1.00 97.56 98 TRP A C 1
ATOM 796 O O . TRP A 1 98 ? 6.838 -4.706 5.473 1.00 97.56 98 TRP A O 1
ATOM 806 N N . MET A 1 99 ? 4.649 -5.184 5.474 1.00 97.81 99 MET A N 1
ATOM 807 C CA . MET A 1 99 ? 4.238 -3.854 5.940 1.00 97.81 99 MET A CA 1
ATOM 808 C C . MET A 1 99 ? 4.702 -3.554 7.374 1.00 97.81 99 MET A C 1
ATOM 810 O O . MET A 1 99 ? 5.181 -2.449 7.644 1.00 97.81 99 MET A O 1
ATOM 814 N N . ALA A 1 100 ? 4.660 -4.537 8.271 1.00 97.19 100 ALA A N 1
ATOM 815 C CA . ALA A 1 100 ? 5.220 -4.439 9.614 1.00 97.19 100 ALA A CA 1
ATOM 816 C C . ALA A 1 100 ? 6.723 -4.136 9.569 1.00 97.19 100 ALA A C 1
ATOM 818 O O . ALA A 1 100 ? 7.183 -3.190 10.201 1.00 97.19 100 ALA A O 1
ATOM 819 N N . TYR A 1 101 ? 7.494 -4.838 8.737 1.00 97.56 101 TYR A N 1
ATOM 820 C CA . TYR A 1 101 ? 8.910 -4.524 8.523 1.00 97.56 101 TYR A CA 1
ATOM 821 C C . TYR A 1 101 ? 9.125 -3.100 7.993 1.00 97.56 101 TYR A C 1
ATOM 823 O O . TYR A 1 101 ? 9.988 -2.355 8.477 1.00 97.56 101 TYR A O 1
ATOM 831 N N . ARG A 1 102 ? 8.317 -2.678 7.013 1.00 96.69 102 ARG A N 1
ATOM 832 C CA . ARG A 1 102 ? 8.440 -1.350 6.400 1.00 96.69 102 ARG A CA 1
ATOM 833 C C . ARG A 1 102 ? 8.199 -0.223 7.391 1.00 96.69 102 ARG A C 1
ATOM 835 O O . ARG A 1 102 ? 8.992 0.724 7.406 1.00 96.69 102 ARG A O 1
ATOM 842 N N . SER A 1 103 ? 7.160 -0.353 8.206 1.00 96.62 103 SER A N 1
ATOM 843 C CA . SER A 1 103 ? 6.758 0.613 9.234 1.00 96.62 103 SER A CA 1
ATOM 844 C C . SER A 1 103 ? 7.512 0.445 10.558 1.00 96.62 103 SER A C 1
ATOM 846 O O . SER A 1 103 ? 7.412 1.308 11.421 1.00 96.62 103 SER A O 1
ATOM 848 N N . GLY A 1 104 ? 8.297 -0.628 10.719 1.00 96.31 104 GLY A N 1
ATOM 849 C CA . GLY A 1 104 ? 8.928 -0.970 11.995 1.00 96.31 104 GLY A CA 1
ATOM 850 C C . GLY A 1 104 ? 7.888 -1.259 13.074 1.00 96.31 104 GLY A C 1
ATOM 851 O O . GLY A 1 104 ? 7.960 -0.669 14.142 1.00 96.31 104 GLY A O 1
ATOM 852 N N . TRP A 1 105 ? 6.885 -2.085 12.774 1.00 95.12 105 TRP A N 1
ATOM 853 C CA . TRP A 1 105 ? 5.722 -2.299 13.643 1.00 95.12 105 TRP A CA 1
ATOM 854 C C . TRP A 1 105 ? 5.004 -0.993 14.006 1.00 95.12 105 TRP A C 1
ATOM 856 O O . TRP A 1 105 ? 4.669 -0.765 15.160 1.00 95.12 105 TRP A O 1
ATOM 866 N N . ALA A 1 106 ? 4.797 -0.121 13.013 1.00 95.62 106 ALA A N 1
ATOM 867 C CA . ALA A 1 106 ? 4.169 1.190 13.193 1.00 95.62 106 ALA A CA 1
ATOM 868 C C . ALA A 1 106 ? 4.889 2.144 14.177 1.00 95.62 106 ALA A C 1
ATOM 870 O O . ALA A 1 106 ? 4.296 3.101 14.660 1.00 95.62 106 ALA A O 1
ATOM 871 N N . THR A 1 107 ? 6.178 1.927 14.456 1.00 94.88 107 THR A N 1
ATOM 872 C CA . THR A 1 107 ? 6.972 2.828 15.319 1.00 94.88 107 THR A CA 1
ATOM 873 C C . THR A 1 107 ? 7.724 3.908 14.541 1.00 94.88 107 THR A C 1
ATOM 875 O O . THR A 1 107 ? 8.195 4.883 15.125 1.00 94.88 107 THR A O 1
ATOM 878 N N . LYS A 1 108 ? 7.870 3.763 13.217 1.00 96.50 108 LYS A N 1
ATOM 879 C CA . LYS A 1 108 ? 8.575 4.752 12.392 1.00 96.50 108 LYS A CA 1
ATOM 880 C C . LYS A 1 108 ? 7.718 5.995 12.178 1.00 96.50 108 LYS A C 1
ATOM 882 O O . LYS A 1 108 ? 6.556 5.889 11.791 1.00 96.50 108 LYS A O 1
ATOM 887 N N . ALA A 1 109 ? 8.361 7.157 12.290 1.00 96.81 109 ALA A N 1
ATOM 888 C CA . ALA A 1 109 ? 7.750 8.442 11.980 1.00 96.81 109 ALA A CA 1
ATOM 889 C C . ALA A 1 109 ? 7.095 8.445 10.583 1.00 96.81 109 ALA A C 1
ATOM 891 O O . ALA A 1 109 ? 7.672 7.954 9.600 1.00 96.81 109 ALA A O 1
ATOM 892 N N . ARG A 1 110 ? 5.902 9.040 10.502 1.00 95.81 110 ARG A N 1
ATOM 893 C CA . ARG A 1 110 ? 5.024 9.143 9.323 1.00 95.81 110 ARG A CA 1
ATOM 894 C C . ARG A 1 110 ? 4.447 7.816 8.807 1.00 95.81 110 ARG A C 1
ATOM 896 O O . ARG A 1 110 ? 3.965 7.759 7.674 1.00 95.81 110 ARG A O 1
ATOM 903 N N . GLN A 1 111 ? 4.542 6.748 9.594 1.00 96.31 111 GLN A N 1
ATOM 904 C CA . GLN A 1 111 ? 4.053 5.395 9.310 1.00 96.31 111 GLN A CA 1
ATOM 905 C C . GLN A 1 111 ? 3.437 4.742 10.561 1.00 96.31 111 GLN A C 1
ATOM 907 O O . GLN A 1 111 ? 3.464 3.521 10.712 1.00 96.31 111 GLN A O 1
ATOM 912 N N . GLU A 1 112 ? 2.894 5.558 11.457 1.00 97.06 112 GLU A N 1
ATOM 913 C CA . GLU A 1 112 ? 2.390 5.176 12.774 1.00 97.06 112 GLU A CA 1
ATOM 914 C C . GLU A 1 112 ? 1.055 4.423 12.717 1.00 97.06 112 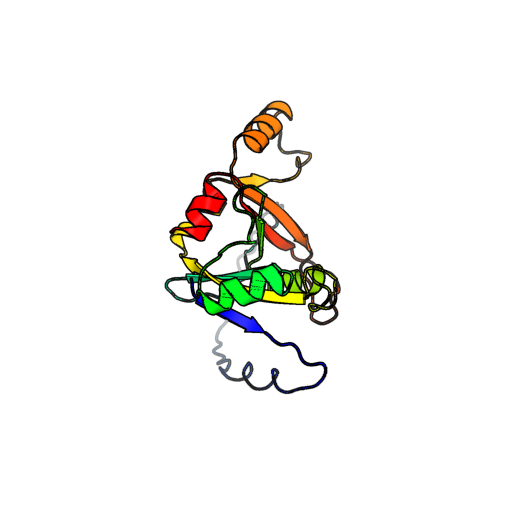GLU A C 1
ATOM 916 O O . GLU A 1 112 ? 0.625 3.834 13.705 1.00 97.06 112 GLU A O 1
ATOM 921 N N . ARG A 1 113 ? 0.371 4.433 11.567 1.00 95.56 113 ARG A N 1
ATOM 922 C CA . ARG A 1 113 ? -0.922 3.769 11.374 1.00 95.56 113 ARG A CA 1
ATOM 923 C C . ARG A 1 113 ? -0.879 2.870 10.151 1.00 95.56 113 ARG A C 1
ATOM 925 O O . ARG A 1 113 ? -0.712 3.356 9.034 1.00 95.56 113 ARG A O 1
ATOM 932 N N . VAL A 1 114 ? -1.063 1.567 10.358 1.00 96.88 114 VAL A N 1
ATOM 933 C CA . VAL A 1 114 ? -1.205 0.589 9.270 1.00 96.88 114 VAL A CA 1
ATOM 934 C C . VAL A 1 114 ? -2.685 0.402 8.960 1.00 96.88 114 VAL A C 1
ATOM 936 O O . VAL A 1 114 ? -3.446 -0.074 9.801 1.00 96.88 114 VAL A O 1
ATOM 939 N N . LEU A 1 115 ? -3.079 0.764 7.743 1.00 96.31 115 LEU A N 1
ATOM 940 C CA . LEU A 1 115 ? -4.416 0.539 7.211 1.00 96.31 115 LEU A CA 1
ATOM 941 C C . LEU A 1 115 ? -4.450 -0.803 6.484 1.00 96.31 115 LEU A C 1
ATOM 943 O O . LEU A 1 115 ? -3.603 -1.058 5.624 1.00 96.31 115 LEU A O 1
ATOM 947 N N . ALA A 1 116 ? -5.437 -1.634 6.811 1.00 96.12 116 ALA A N 1
ATOM 948 C CA . ALA A 1 116 ? -5.851 -2.757 5.976 1.00 96.12 116 ALA A CA 1
ATOM 949 C C . ALA A 1 116 ? -6.993 -2.295 5.071 1.00 96.12 116 ALA A C 1
ATOM 951 O O . ALA A 1 116 ? -7.989 -1.770 5.567 1.00 96.12 116 ALA A O 1
ATOM 952 N N . ILE A 1 117 ? -6.814 -2.467 3.763 1.00 94.94 117 ILE A N 1
ATOM 953 C CA . ILE A 1 117 ? -7.680 -1.916 2.724 1.00 94.94 117 ILE A CA 1
ATOM 954 C C . ILE A 1 117 ? -8.098 -3.059 1.812 1.00 94.94 117 ILE A C 1
ATOM 956 O O . ILE A 1 117 ? -7.253 -3.735 1.227 1.00 94.94 117 ILE A O 1
ATOM 960 N N . GLU A 1 118 ? -9.399 -3.279 1.696 1.00 94.56 118 GLU A N 1
ATOM 961 C CA . GLU A 1 118 ? -9.949 -4.255 0.758 1.00 94.56 118 GLU A CA 1
ATOM 962 C C . GLU A 1 118 ? -10.190 -3.614 -0.608 1.00 94.56 118 GLU A C 1
ATOM 964 O O . GLU A 1 118 ? -10.881 -2.596 -0.712 1.00 94.56 118 GLU A O 1
ATOM 969 N N . ILE A 1 119 ? -9.623 -4.232 -1.644 1.00 93.94 119 ILE A N 1
ATOM 970 C CA . ILE A 1 119 ? -9.836 -3.890 -3.054 1.00 93.94 119 ILE A CA 1
ATOM 971 C C . ILE A 1 119 ? -10.389 -5.094 -3.803 1.00 93.94 119 ILE A C 1
ATOM 973 O O . ILE A 1 119 ? -10.172 -6.234 -3.390 1.00 93.94 119 ILE A O 1
ATOM 977 N N . THR A 1 120 ? -11.099 -4.852 -4.900 1.00 94.25 120 THR A N 1
ATOM 978 C CA . THR A 1 120 ? -11.647 -5.927 -5.729 1.00 94.25 120 THR A CA 1
ATOM 979 C C . THR A 1 120 ? -10.530 -6.757 -6.361 1.00 94.25 120 THR A C 1
ATOM 981 O O . THR A 1 120 ? -9.440 -6.249 -6.653 1.00 94.25 120 THR A O 1
ATOM 984 N N . HIS A 1 121 ? -10.804 -8.042 -6.607 1.00 93.81 121 HIS A N 1
ATOM 985 C CA . HIS A 1 121 ? -9.894 -8.884 -7.395 1.00 93.81 121 HIS A CA 1
ATOM 986 C C . HIS A 1 121 ? -9.649 -8.286 -8.782 1.00 93.81 121 HIS A C 1
ATOM 988 O O . HIS A 1 121 ? -8.506 -8.214 -9.223 1.00 93.81 121 HIS A O 1
ATOM 994 N N . GLU A 1 122 ? -10.694 -7.756 -9.421 1.00 94.44 122 GLU A N 1
ATOM 995 C CA . GLU A 1 122 ? -10.593 -7.092 -10.723 1.00 94.44 122 GLU A CA 1
ATOM 996 C C . GLU A 1 122 ? -9.614 -5.909 -10.705 1.00 94.44 122 GLU A C 1
ATOM 998 O O . GLU A 1 122 ? -8.727 -5.832 -11.558 1.00 94.44 122 GLU A O 1
ATOM 1003 N N . GLY A 1 123 ? -9.722 -5.013 -9.717 1.00 93.75 123 GLY A N 1
ATOM 1004 C CA . GLY A 1 123 ? -8.827 -3.864 -9.582 1.00 93.75 123 GLY A CA 1
ATOM 1005 C C . GLY A 1 123 ? -7.383 -4.282 -9.301 1.00 93.75 123 GLY A C 1
ATOM 1006 O O . GLY A 1 123 ? -6.440 -3.723 -9.870 1.00 93.75 123 GLY A O 1
ATOM 1007 N N . PHE A 1 124 ? -7.191 -5.316 -8.477 1.00 96.00 124 PHE A N 1
ATOM 1008 C CA . PHE A 1 124 ? -5.867 -5.873 -8.208 1.00 96.00 124 PHE A CA 1
ATOM 1009 C C . PHE A 1 124 ? -5.236 -6.489 -9.461 1.00 96.00 124 PHE A C 1
ATOM 1011 O O . PHE A 1 124 ? -4.088 -6.191 -9.796 1.00 96.00 124 PHE A O 1
ATOM 1018 N N . GLU A 1 125 ? -5.983 -7.309 -10.196 1.00 96.12 125 GLU A N 1
ATOM 1019 C CA . GLU A 1 125 ? -5.522 -7.901 -11.447 1.00 96.12 125 GLU A CA 1
ATOM 1020 C C . GLU A 1 125 ? -5.264 -6.854 -12.531 1.00 96.12 125 GLU A C 1
ATOM 1022 O O . GLU A 1 125 ? -4.285 -6.966 -13.274 1.00 96.12 125 GLU A O 1
ATOM 1027 N N . TRP A 1 126 ? -6.106 -5.819 -12.618 1.00 96.81 126 TRP A N 1
ATOM 1028 C CA . TRP A 1 126 ? -5.872 -4.682 -13.500 1.00 96.81 126 TRP A CA 1
ATOM 1029 C C . TRP A 1 126 ? -4.512 -4.056 -13.189 1.00 96.81 126 TRP A C 1
ATOM 1031 O O . TRP A 1 126 ? -3.700 -3.896 -14.102 1.00 96.81 126 TRP A O 1
ATOM 1041 N N . ALA A 1 127 ? -4.206 -3.804 -11.913 1.00 96.88 127 ALA A N 1
ATOM 1042 C CA . ALA A 1 127 ? -2.918 -3.242 -11.524 1.00 96.88 127 ALA A CA 1
ATOM 1043 C C . ALA A 1 127 ? -1.746 -4.145 -11.944 1.00 96.88 127 ALA A C 1
ATOM 1045 O O . ALA A 1 127 ? -0.742 -3.648 -12.454 1.00 96.88 127 ALA A O 1
ATOM 1046 N N . LEU A 1 128 ? -1.875 -5.469 -11.801 1.00 95.81 128 LEU A N 1
ATOM 1047 C CA . LEU A 1 128 ? -0.846 -6.419 -12.237 1.00 95.81 128 LEU A CA 1
ATOM 1048 C C . LEU A 1 128 ? -0.647 -6.411 -13.761 1.00 95.81 128 LEU A C 1
ATOM 1050 O O . LEU A 1 128 ? 0.500 -6.392 -14.221 1.00 95.81 128 LEU A O 1
ATOM 1054 N N . ARG A 1 129 ? -1.735 -6.376 -14.543 1.00 95.50 129 ARG A N 1
ATOM 1055 C CA . ARG A 1 129 ? -1.695 -6.326 -16.018 1.00 95.50 129 ARG A CA 1
ATOM 1056 C C . ARG A 1 129 ? -1.055 -5.037 -16.551 1.00 95.50 129 ARG A C 1
ATOM 1058 O O . ARG A 1 129 ? -0.376 -5.083 -17.572 1.00 95.50 129 ARG A O 1
ATOM 1065 N N . HIS A 1 130 ? -1.195 -3.920 -15.835 1.00 95.19 130 HIS A N 1
ATOM 1066 C CA . HIS A 1 130 ? -0.682 -2.597 -16.233 1.00 95.19 130 HIS A CA 1
ATOM 1067 C C . HIS A 1 130 ? 0.676 -2.257 -15.600 1.00 95.19 130 HIS A C 1
ATOM 1069 O O . HIS A 1 130 ? 1.023 -1.086 -15.408 1.00 95.19 130 HIS A O 1
ATOM 1075 N N . SER A 1 131 ? 1.457 -3.281 -15.247 1.00 94.50 131 SER A N 1
ATOM 1076 C CA . SER A 1 131 ? 2.667 -3.110 -14.454 1.00 94.50 131 SER A CA 1
ATOM 1077 C C . SER A 1 131 ? 3.986 -3.288 -15.209 1.00 94.50 131 SER A C 1
ATOM 1079 O O . SER A 1 131 ? 4.101 -3.957 -16.241 1.00 94.50 131 SER A O 1
ATOM 1081 N N . CYS A 1 132 ? 5.029 -2.677 -14.646 1.00 93.06 132 CYS A N 1
ATOM 1082 C CA . CYS A 1 132 ? 6.419 -2.860 -15.043 1.00 93.06 132 CYS A CA 1
ATOM 1083 C C . CYS A 1 132 ? 7.293 -3.091 -13.803 1.00 93.06 132 CYS A C 1
ATOM 1085 O O . CYS A 1 132 ? 7.054 -2.495 -12.749 1.00 93.06 132 CYS A O 1
ATOM 1087 N N . LEU A 1 133 ? 8.316 -3.945 -13.913 1.00 90.00 133 LEU A N 1
ATOM 1088 C CA . LEU A 1 133 ? 9.294 -4.135 -12.841 1.00 90.00 133 LEU A CA 1
ATOM 1089 C C . LEU A 1 133 ? 10.049 -2.830 -12.568 1.00 90.00 133 LEU A C 1
ATOM 1091 O O . LEU A 1 133 ? 10.489 -2.147 -13.494 1.00 90.00 133 LEU A O 1
ATOM 1095 N N . SER A 1 134 ? 10.227 -2.505 -11.287 1.00 87.06 134 SER A N 1
ATOM 1096 C CA . SER A 1 134 ? 10.927 -1.294 -10.841 1.00 87.06 134 SER A CA 1
ATOM 1097 C C . SER A 1 134 ? 12.431 -1.302 -11.131 1.00 87.06 134 SER A C 1
ATOM 1099 O O . SER A 1 134 ? 13.067 -0.255 -11.056 1.00 87.06 134 SER A O 1
ATOM 1101 N N . HIS A 1 135 ? 12.995 -2.459 -11.477 1.00 84.06 135 HIS A N 1
ATOM 1102 C CA . HIS A 1 135 ? 14.397 -2.644 -11.832 1.00 84.06 135 HIS A CA 1
ATOM 1103 C C . HIS A 1 135 ? 14.519 -3.471 -13.111 1.00 84.06 135 HIS A C 1
ATOM 1105 O O . HIS A 1 135 ? 13.667 -4.307 -13.413 1.00 84.06 135 HIS A O 1
ATOM 1111 N N . HIS A 1 136 ? 15.605 -3.237 -13.840 1.00 78.50 136 HIS A N 1
ATOM 1112 C CA . HIS A 1 136 ? 15.986 -4.038 -14.993 1.00 78.50 136 HIS A CA 1
ATOM 1113 C C . HIS A 1 136 ? 16.550 -5.385 -14.520 1.00 78.50 136 HIS A C 1
ATOM 1115 O O . HIS A 1 136 ? 17.443 -5.402 -13.670 1.00 78.50 136 HIS A O 1
ATOM 1121 N N . MET A 1 137 ? 16.048 -6.506 -15.046 1.00 69.31 137 MET A N 1
ATOM 1122 C CA . MET A 1 137 ? 16.604 -7.828 -14.745 1.00 69.31 137 MET A CA 1
ATOM 1123 C C . MET A 1 137 ? 17.714 -8.165 -15.752 1.00 69.31 137 MET A C 1
ATOM 1125 O O . MET A 1 137 ? 17.462 -8.149 -16.955 1.00 69.31 137 MET A O 1
ATOM 1129 N N . PRO A 1 138 ? 18.945 -8.464 -15.300 1.00 59.06 138 PRO A N 1
ATOM 1130 C CA . PRO A 1 138 ? 19.992 -8.963 -16.186 1.00 59.06 138 PRO A CA 1
ATOM 1131 C C . PRO A 1 138 ? 19.577 -10.314 -16.789 1.00 59.06 138 PRO A C 1
ATOM 1133 O O . PRO A 1 138 ? 19.205 -11.218 -16.043 1.00 59.06 138 PRO A O 1
ATOM 1136 N N . GLY A 1 139 ? 19.646 -10.457 -18.114 1.00 62.28 139 GLY A N 1
ATOM 1137 C CA . GLY A 1 139 ? 19.377 -11.722 -18.814 1.00 62.28 139 GLY A CA 1
ATOM 1138 C C . GLY A 1 139 ? 17.960 -11.897 -19.371 1.00 62.28 139 GLY A C 1
ATOM 1139 O O . GLY A 1 139 ? 17.705 -12.891 -20.041 1.00 62.28 139 GLY A O 1
ATOM 1140 N N . GLU A 1 140 ? 17.048 -10.944 -19.159 1.00 60.94 140 GLU A N 1
ATOM 1141 C CA . GLU A 1 140 ? 15.950 -10.754 -20.111 1.00 60.94 140 GLU A CA 1
ATOM 1142 C C . GLU A 1 140 ? 16.529 -9.922 -21.261 1.00 60.94 140 GLU A C 1
ATOM 1144 O O . GLU A 1 140 ? 16.844 -8.751 -21.063 1.00 60.94 140 GLU A O 1
ATOM 1149 N N . ASP A 1 141 ? 16.703 -10.512 -22.450 1.00 47.47 141 ASP A N 1
ATOM 1150 C CA . ASP A 1 141 ? 17.259 -9.886 -23.673 1.00 47.47 141 ASP A CA 1
ATOM 1151 C C . ASP A 1 141 ? 16.466 -8.655 -24.188 1.00 47.47 141 ASP A C 1
ATOM 1153 O O . ASP A 1 141 ? 16.603 -8.204 -25.329 1.00 47.47 141 ASP A O 1
ATOM 1157 N N . SER A 1 142 ? 15.596 -8.072 -23.364 1.00 55.75 142 SER A N 1
ATOM 1158 C CA . SER A 1 142 ? 14.885 -6.846 -23.672 1.00 55.75 142 SER A CA 1
ATOM 1159 C C . SER A 1 142 ? 15.785 -5.635 -23.443 1.00 55.75 142 SER A C 1
ATOM 1161 O O . SER A 1 142 ? 15.961 -5.175 -22.320 1.00 55.75 142 SER A O 1
ATOM 1163 N N . ASP A 1 143 ? 16.304 -5.111 -24.551 1.00 75.62 143 ASP A N 1
ATOM 1164 C CA . ASP A 1 143 ? 16.823 -3.755 -24.748 1.00 75.62 143 ASP A CA 1
ATOM 1165 C C . ASP A 1 143 ? 16.429 -2.785 -23.615 1.00 75.62 143 ASP A C 1
ATOM 1167 O O . ASP A 1 143 ? 15.255 -2.438 -23.441 1.00 75.62 143 ASP A O 1
ATOM 1171 N N . GLN A 1 144 ? 17.422 -2.336 -22.844 1.00 81.56 144 GLN A N 1
ATOM 1172 C CA . GLN A 1 144 ? 17.260 -1.425 -21.710 1.00 81.56 144 GLN A CA 1
ATOM 1173 C C . GLN A 1 144 ? 16.382 -0.210 -22.062 1.00 81.56 144 GLN A C 1
ATOM 1175 O O . GLN A 1 144 ? 15.620 0.271 -21.220 1.00 81.56 144 GLN A O 1
ATOM 1180 N N . LYS A 1 145 ? 16.424 0.259 -23.320 1.00 83.81 145 LYS A N 1
ATOM 1181 C CA . LYS A 1 145 ? 15.567 1.345 -23.820 1.00 83.81 145 LYS A CA 1
ATOM 1182 C C . LYS A 1 145 ? 14.085 0.964 -23.832 1.00 83.81 145 LYS A C 1
ATOM 1184 O O . LYS A 1 145 ? 13.243 1.783 -23.458 1.00 83.81 145 LYS A O 1
ATOM 1189 N N . LYS A 1 146 ? 13.743 -0.272 -24.213 1.00 84.31 146 LYS A N 1
ATOM 1190 C CA . LYS A 1 146 ? 12.367 -0.799 -24.163 1.00 84.31 146 LYS A CA 1
ATOM 1191 C C . LYS A 1 146 ? 11.866 -0.883 -22.725 1.00 84.31 146 LYS A C 1
ATOM 1193 O O . LYS A 1 146 ? 10.754 -0.427 -22.461 1.00 84.31 146 LYS A O 1
ATOM 1198 N N . TRP A 1 147 ? 12.684 -1.382 -21.792 1.00 86.75 147 TRP A N 1
ATOM 1199 C CA . TRP A 1 147 ? 12.333 -1.378 -20.367 1.00 86.75 147 TRP A CA 1
ATOM 1200 C C . TRP A 1 147 ? 12.117 0.046 -19.852 1.00 86.75 147 TRP A C 1
ATOM 1202 O O . TRP A 1 147 ? 11.078 0.313 -19.263 1.00 86.75 147 TRP A O 1
ATOM 1212 N N . GLN A 1 148 ? 13.020 0.989 -20.137 1.00 86.25 148 GLN A N 1
ATOM 1213 C CA . GLN A 1 148 ? 12.861 2.387 -19.715 1.00 86.25 148 GLN A CA 1
ATOM 1214 C C . GLN A 1 148 ? 11.589 3.029 -20.284 1.00 86.25 148 GLN A C 1
ATOM 1216 O O . GLN A 1 148 ? 10.888 3.745 -19.566 1.00 86.25 148 GLN A O 1
ATOM 1221 N N . LYS A 1 149 ? 11.257 2.764 -21.555 1.00 87.62 149 LYS A N 1
ATOM 1222 C CA . LYS A 1 149 ? 10.015 3.244 -22.178 1.00 87.62 149 LYS A CA 1
ATOM 1223 C C . LYS A 1 149 ? 8.783 2.638 -21.503 1.00 87.62 149 LYS A C 1
ATOM 1225 O O . LYS A 1 149 ? 7.846 3.371 -21.179 1.00 87.62 149 LYS A O 1
ATOM 1230 N N . LYS A 1 150 ? 8.788 1.324 -21.247 1.00 87.00 150 LYS A N 1
ATOM 1231 C CA . LYS A 1 150 ? 7.706 0.631 -20.531 1.00 87.00 150 LYS A CA 1
ATOM 1232 C C . LYS A 1 150 ? 7.574 1.138 -19.099 1.00 87.00 150 LYS A C 1
ATOM 1234 O O . LYS A 1 150 ? 6.462 1.389 -18.655 1.00 87.00 150 LYS A O 1
ATOM 1239 N N . LEU A 1 151 ? 8.690 1.358 -18.408 1.00 87.06 151 LEU A N 1
ATOM 1240 C CA . LEU A 1 151 ? 8.726 1.952 -17.081 1.00 87.06 151 LEU A CA 1
ATOM 1241 C C . LEU A 1 151 ? 8.019 3.309 -17.142 1.00 87.06 151 LEU A C 1
ATOM 1243 O O . LEU A 1 151 ? 6.959 3.460 -16.558 1.00 87.06 151 LEU A O 1
ATOM 1247 N N . ARG A 1 152 ? 8.487 4.268 -17.944 1.00 87.38 152 ARG A N 1
ATOM 1248 C CA . ARG A 1 152 ? 7.874 5.611 -18.022 1.00 87.38 152 ARG A CA 1
ATOM 1249 C C . ARG A 1 152 ? 6.374 5.612 -18.344 1.00 87.38 152 ARG A C 1
ATOM 1251 O O . ARG A 1 152 ? 5.673 6.472 -17.831 1.00 87.38 152 ARG A O 1
ATOM 1258 N N . SER A 1 153 ? 5.902 4.670 -19.157 1.00 91.12 153 SER A N 1
ATOM 1259 C CA . SER A 1 153 ? 4.495 4.589 -19.578 1.00 91.12 153 SER A CA 1
ATOM 1260 C C . SER A 1 153 ? 3.592 3.773 -18.651 1.00 91.12 153 SER A C 1
ATOM 1262 O O . SER A 1 153 ? 2.388 3.996 -18.654 1.00 91.12 153 SER A O 1
ATOM 1264 N N . SER A 1 154 ? 4.128 2.839 -17.858 1.00 93.94 154 SER A N 1
ATOM 1265 C CA . SER A 1 154 ? 3.287 1.985 -17.008 1.00 93.94 154 SER A CA 1
ATOM 1266 C C . SER A 1 154 ? 2.853 2.744 -15.750 1.00 93.94 154 SER A C 1
ATOM 1268 O O . SER A 1 154 ? 3.734 3.233 -15.031 1.00 93.94 154 SER A O 1
ATOM 1270 N N . PRO A 1 155 ? 1.550 2.786 -15.422 1.00 96.50 155 PRO A N 1
ATOM 1271 C CA . PRO A 1 155 ? 1.051 3.440 -14.212 1.00 96.50 155 PRO A CA 1
ATOM 1272 C C . PRO A 1 155 ? 1.358 2.630 -12.944 1.00 96.50 155 PRO A C 1
ATOM 1274 O O . PRO A 1 155 ? 1.313 3.179 -11.840 1.00 96.50 155 PRO A O 1
ATOM 1277 N N . VAL A 1 156 ? 1.714 1.344 -13.091 1.00 97.88 156 VAL 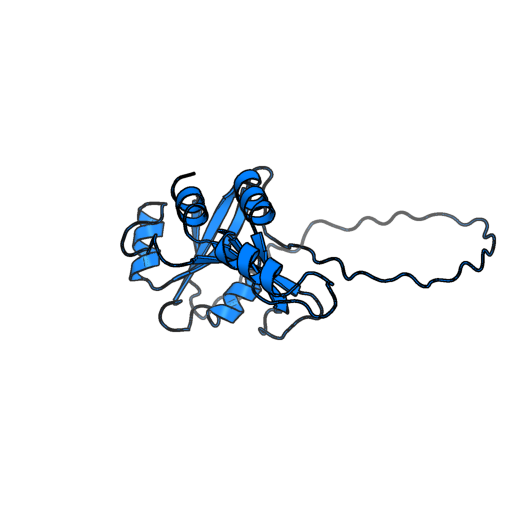A N 1
ATOM 1278 C CA . VAL A 1 156 ? 2.028 0.440 -11.980 1.00 97.88 156 VAL A CA 1
ATOM 1279 C C . VAL A 1 156 ? 3.492 -0.021 -11.991 1.00 97.88 156 VAL A C 1
ATOM 1281 O O . VAL A 1 156 ? 4.083 -0.342 -13.029 1.00 97.88 156 VAL A O 1
ATOM 1284 N N . ARG A 1 157 ? 4.098 -0.067 -10.801 1.00 96.75 157 ARG A N 1
ATOM 1285 C CA . ARG A 1 157 ? 5.452 -0.567 -10.524 1.00 96.75 157 ARG A CA 1
ATOM 1286 C C . ARG A 1 157 ? 5.399 -1.816 -9.667 1.00 96.75 157 ARG A C 1
ATOM 1288 O O . ARG A 1 157 ? 4.736 -1.810 -8.637 1.00 96.75 157 ARG A O 1
ATOM 1295 N N . ILE A 1 158 ? 6.162 -2.842 -10.029 1.00 96.25 158 ILE A N 1
ATOM 1296 C CA . ILE A 1 158 ? 6.314 -4.053 -9.218 1.00 96.25 158 ILE A CA 1
ATOM 1297 C C . ILE A 1 158 ? 7.725 -4.153 -8.662 1.00 96.25 158 ILE A C 1
ATOM 1299 O O . ILE A 1 158 ? 8.704 -4.074 -9.404 1.00 96.25 158 ILE A O 1
ATOM 1303 N N . GLN A 1 159 ? 7.812 -4.420 -7.363 1.00 95.56 159 GLN A N 1
ATOM 1304 C CA . GLN A 1 159 ? 9.044 -4.811 -6.694 1.00 95.56 159 GLN A CA 1
ATOM 1305 C C . GLN A 1 159 ? 8.826 -6.105 -5.910 1.00 95.56 159 GLN A C 1
ATOM 1307 O O . GLN A 1 159 ? 7.790 -6.295 -5.277 1.00 95.56 159 GLN A O 1
ATOM 1312 N N . TRP A 1 160 ? 9.817 -6.993 -5.953 1.00 94.94 160 TRP A N 1
ATOM 1313 C CA . TRP A 1 160 ? 9.815 -8.253 -5.219 1.00 94.94 160 TRP A CA 1
ATOM 1314 C C . TRP A 1 160 ? 10.949 -8.255 -4.207 1.00 94.94 160 TRP A C 1
ATOM 1316 O O . TRP A 1 160 ? 1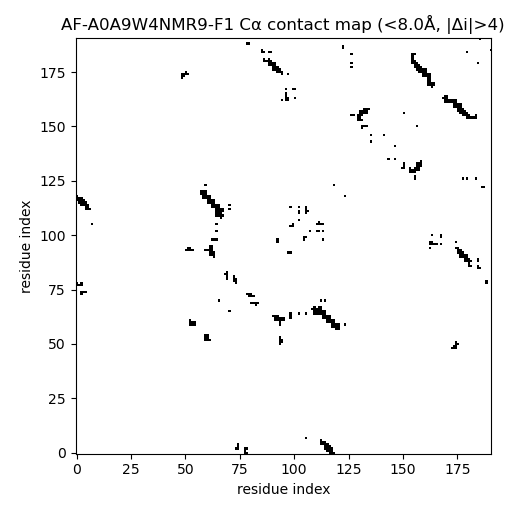2.109 -8.441 -4.569 1.00 94.94 160 TRP A O 1
ATOM 1326 N N . ASP A 1 161 ? 10.594 -8.113 -2.938 1.00 94.38 161 ASP A N 1
ATOM 1327 C CA . ASP A 1 161 ? 11.542 -8.095 -1.826 1.00 94.38 161 ASP A CA 1
ATOM 1328 C C . ASP A 1 161 ? 11.423 -9.392 -1.019 1.00 94.38 161 ASP A C 1
ATOM 1330 O O . ASP A 1 161 ? 10.426 -10.105 -1.161 1.00 94.38 161 ASP A O 1
ATOM 1334 N N . PRO A 1 162 ? 12.420 -9.770 -0.196 1.00 95.75 162 PRO A N 1
ATOM 1335 C CA . PRO A 1 162 ? 12.260 -10.929 0.678 1.00 95.75 162 PRO A CA 1
ATOM 1336 C C . PRO A 1 162 ? 11.024 -10.746 1.571 1.00 95.75 162 PRO A C 1
ATOM 1338 O O . PRO A 1 162 ? 10.752 -9.624 2.005 1.00 95.75 162 PRO A O 1
ATOM 1341 N N . GLU A 1 163 ? 10.286 -11.820 1.849 1.00 97.06 163 GLU A N 1
ATOM 1342 C CA . GLU A 1 163 ? 9.256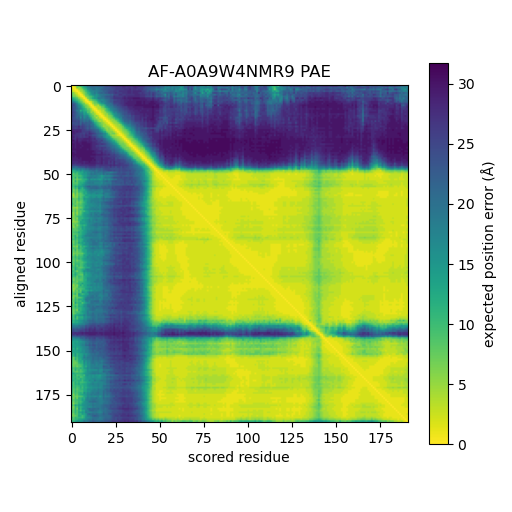 -11.810 2.898 1.00 97.06 163 GLU A CA 1
ATOM 1343 C C . GLU A 1 163 ? 9.913 -11.718 4.286 1.00 97.06 163 GLU A C 1
ATOM 1345 O O . GLU A 1 163 ? 11.141 -11.777 4.415 1.00 97.06 163 GLU A O 1
ATOM 1350 N N . ARG A 1 164 ? 9.108 -11.505 5.322 1.00 97.88 164 ARG A N 1
ATOM 1351 C CA . ARG A 1 164 ? 9.506 -11.364 6.714 1.00 97.88 164 ARG A CA 1
ATOM 1352 C C . ARG A 1 164 ? 8.783 -12.369 7.601 1.00 97.88 164 ARG A C 1
ATOM 1354 O O . ARG A 1 164 ? 7.622 -12.687 7.362 1.00 97.88 164 ARG A O 1
ATOM 1361 N N . ASP A 1 165 ? 9.474 -12.844 8.629 1.00 96.19 165 ASP A N 1
ATOM 1362 C CA . ASP A 1 165 ? 8.835 -13.524 9.757 1.00 96.19 165 ASP A CA 1
ATOM 1363 C C . ASP A 1 165 ? 8.365 -12.518 10.828 1.00 96.19 165 ASP A C 1
ATOM 1365 O O . ASP A 1 165 ? 8.490 -11.301 10.668 1.00 96.19 165 ASP A O 1
ATOM 1369 N N . LEU A 1 166 ? 7.821 -13.027 11.938 1.00 95.50 166 LEU A N 1
ATOM 1370 C CA . LEU A 1 166 ? 7.374 -12.213 13.077 1.00 95.50 166 LEU A CA 1
ATOM 1371 C C . LEU A 1 166 ? 8.515 -11.433 13.750 1.00 95.50 166 LEU A C 1
ATOM 1373 O O . LEU A 1 166 ? 8.283 -10.376 14.329 1.00 95.50 166 LEU A O 1
ATOM 1377 N N . SER A 1 167 ? 9.754 -11.915 13.646 1.00 95.50 167 SER A N 1
ATOM 1378 C CA . SER A 1 167 ? 10.955 -11.218 14.120 1.00 95.50 167 SER A CA 1
ATOM 1379 C C . SER A 1 167 ? 11.538 -10.270 13.064 1.00 95.50 167 SER A C 1
ATOM 1381 O O . SER A 1 167 ? 12.636 -9.750 13.244 1.00 95.50 167 SER A O 1
ATOM 1383 N N . LEU A 1 168 ? 10.819 -10.040 11.958 1.00 95.56 168 LEU A N 1
ATOM 1384 C CA . LEU A 1 168 ? 11.225 -9.222 10.816 1.00 95.56 168 LEU A CA 1
ATOM 1385 C C . LEU A 1 168 ? 12.516 -9.692 10.120 1.00 95.56 168 LEU A C 1
ATOM 1387 O O . LEU A 1 168 ? 13.170 -8.911 9.421 1.00 95.56 168 LEU A O 1
ATOM 1391 N N . ARG A 1 169 ? 12.881 -10.969 10.260 1.00 97.56 169 ARG A N 1
ATOM 1392 C CA . ARG A 1 169 ? 14.011 -11.577 9.545 1.00 97.56 169 ARG A CA 1
ATOM 1393 C C . ARG A 1 169 ? 13.590 -11.946 8.121 1.00 97.56 169 ARG A C 1
ATOM 1395 O O . ARG A 1 169 ? 12.435 -12.322 7.909 1.00 97.56 169 ARG A O 1
ATOM 1402 N N . PRO A 1 170 ? 14.484 -11.837 7.123 1.00 97.75 170 PRO A N 1
ATOM 1403 C CA . PRO A 1 170 ? 14.152 -12.170 5.744 1.00 97.75 170 PRO A CA 1
ATOM 1404 C C . PRO A 1 170 ? 13.921 -13.677 5.561 1.00 97.75 170 PRO A C 1
ATOM 1406 O O . PRO A 1 170 ? 14.700 -14.493 6.046 1.00 97.75 170 PRO A O 1
ATOM 1409 N N . LEU A 1 171 ? 12.886 -14.040 4.804 1.00 95.88 171 LEU A N 1
ATOM 1410 C CA . LEU A 1 171 ? 12.593 -15.423 4.414 1.00 95.88 171 LEU A CA 1
ATOM 1411 C C . LEU A 1 171 ? 13.139 -15.753 3.015 1.00 95.88 171 LEU A C 1
ATOM 1413 O O . LEU A 1 171 ? 13.469 -14.871 2.216 1.00 95.88 171 LEU A O 1
ATOM 1417 N N . ASN A 1 172 ? 13.219 -17.049 2.697 1.00 94.88 172 ASN A N 1
ATOM 1418 C CA . ASN A 1 172 ? 13.759 -17.565 1.429 1.00 94.88 172 ASN A CA 1
ATOM 1419 C C . ASN A 1 172 ? 12.812 -17.402 0.220 1.00 94.88 172 ASN A C 1
ATOM 1421 O O . ASN A 1 172 ? 13.178 -17.752 -0.907 1.00 94.88 172 ASN A O 1
ATOM 1425 N N . TYR A 1 173 ? 11.623 -16.837 0.431 1.00 93.62 173 TYR A N 1
ATOM 1426 C CA . TYR A 1 173 ? 10.672 -16.469 -0.611 1.00 93.62 173 TYR A CA 1
ATOM 1427 C C . TYR A 1 173 ? 10.430 -14.955 -0.644 1.00 93.62 173 TYR A C 1
ATOM 1429 O O . TYR A 1 173 ? 10.830 -14.207 0.250 1.00 93.62 173 TYR A O 1
ATOM 1437 N N . ARG A 1 174 ? 9.833 -14.486 -1.742 1.00 95.19 174 ARG A N 1
ATOM 1438 C CA . ARG A 1 174 ? 9.610 -13.062 -2.017 1.00 95.19 174 ARG A CA 1
ATOM 1439 C C . ARG A 1 174 ? 8.146 -12.682 -1.815 1.00 95.19 174 ARG A C 1
ATOM 1441 O O . ARG A 1 174 ? 7.265 -13.511 -2.050 1.00 95.19 174 ARG A O 1
ATOM 1448 N N . SER A 1 175 ? 7.931 -11.413 -1.488 1.00 96.31 175 SER A N 1
ATOM 1449 C CA . SER A 1 175 ? 6.625 -10.761 -1.431 1.00 96.31 175 SER A CA 1
ATOM 1450 C C . SER A 1 175 ? 6.596 -9.525 -2.315 1.00 96.31 175 SER A C 1
ATOM 1452 O O . SER A 1 175 ? 7.613 -8.857 -2.524 1.00 96.31 175 SER A O 1
ATOM 1454 N N . ILE A 1 176 ? 5.419 -9.273 -2.881 1.00 97.44 176 ILE A N 1
ATOM 1455 C CA . ILE A 1 176 ? 5.208 -8.228 -3.874 1.00 97.44 176 ILE A CA 1
ATOM 1456 C C . ILE A 1 176 ? 4.915 -6.883 -3.207 1.00 97.44 176 ILE A C 1
ATOM 1458 O O . ILE A 1 176 ? 4.177 -6.792 -2.224 1.00 97.44 176 ILE A O 1
ATOM 1462 N N . GLN A 1 177 ? 5.460 -5.829 -3.794 1.00 97.56 177 GLN A N 1
ATOM 1463 C CA . GLN A 1 177 ? 5.053 -4.451 -3.581 1.00 97.56 177 GLN A CA 1
ATOM 1464 C C . GLN A 1 177 ? 4.579 -3.873 -4.902 1.00 97.56 177 GLN A C 1
ATOM 1466 O O . GLN A 1 177 ? 5.223 -4.071 -5.935 1.00 97.56 177 GLN A O 1
ATOM 1471 N N . ILE A 1 178 ? 3.478 -3.133 -4.840 1.00 98.38 178 ILE A N 1
ATOM 1472 C CA . ILE A 1 178 ? 2.803 -2.599 -6.016 1.00 98.38 178 ILE A CA 1
ATOM 1473 C C . ILE A 1 178 ? 2.707 -1.084 -5.838 1.00 98.38 178 ILE A C 1
ATOM 1475 O O . ILE A 1 178 ? 2.036 -0.602 -4.928 1.00 98.38 178 ILE A O 1
ATOM 1479 N N . GLY A 1 179 ? 3.449 -0.337 -6.650 1.00 98.12 179 GLY A N 1
ATOM 1480 C CA . GLY A 1 179 ? 3.449 1.122 -6.674 1.00 98.12 179 GLY A CA 1
ATOM 1481 C C . GLY A 1 179 ? 2.462 1.625 -7.715 1.00 98.12 179 GLY A C 1
ATOM 1482 O O . GLY A 1 179 ? 2.598 1.281 -8.882 1.00 98.12 179 GLY A O 1
ATOM 1483 N N . LEU A 1 180 ? 1.487 2.428 -7.308 1.00 98.06 180 LEU A N 1
ATOM 1484 C CA . LEU A 1 180 ? 0.430 2.983 -8.151 1.00 98.06 180 LEU A CA 1
ATOM 1485 C C . LEU A 1 180 ? 0.711 4.462 -8.411 1.00 98.06 180 LEU A C 1
ATOM 1487 O O . LEU A 1 180 ? 1.017 5.196 -7.473 1.00 98.06 180 LEU A O 1
ATOM 1491 N N . SER A 1 181 ? 0.601 4.905 -9.661 1.00 97.00 181 SER A N 1
ATOM 1492 C CA . SER A 1 181 ? 0.770 6.303 -10.082 1.00 97.00 181 SER A CA 1
ATOM 1493 C C . SER A 1 181 ? -0.204 6.671 -11.203 1.00 97.00 181 SER A C 1
ATOM 1495 O O . SER A 1 181 ? -0.675 5.784 -11.914 1.00 97.00 181 SER A O 1
ATOM 1497 N N . GLY A 1 182 ? -0.493 7.966 -11.369 1.00 95.56 182 GLY A N 1
ATOM 1498 C CA . GLY A 1 182 ? -1.406 8.451 -12.412 1.00 95.56 182 GLY A CA 1
ATOM 1499 C C . GLY A 1 182 ? -2.782 7.789 -12.313 1.00 95.56 182 GLY A C 1
ATOM 1500 O O . GLY A 1 182 ? -3.326 7.674 -11.215 1.00 95.56 182 GLY A O 1
ATOM 1501 N N . GLU A 1 183 ? -3.282 7.267 -13.437 1.00 96.00 183 GLU A N 1
ATOM 1502 C CA . GLU A 1 183 ? -4.589 6.593 -13.511 1.00 96.00 183 GLU A CA 1
ATOM 1503 C C . GLU A 1 183 ? -4.751 5.446 -12.499 1.00 96.00 183 GLU A C 1
ATOM 1505 O O . GLU A 1 183 ? -5.855 5.177 -12.036 1.00 96.00 183 GLU A O 1
ATOM 1510 N N . ALA A 1 184 ? -3.661 4.780 -12.095 1.00 97.00 184 ALA A N 1
ATOM 1511 C CA . ALA A 1 184 ? -3.753 3.698 -11.121 1.00 97.00 184 ALA A CA 1
ATOM 1512 C C . ALA A 1 184 ? -4.111 4.211 -9.718 1.00 97.00 184 ALA A C 1
ATOM 1514 O O . ALA A 1 184 ? -4.732 3.481 -8.954 1.00 97.00 184 ALA A O 1
ATOM 1515 N N . VAL A 1 185 ? -3.732 5.447 -9.369 1.00 96.44 185 VAL A N 1
ATOM 1516 C CA . VAL A 1 185 ? -4.130 6.077 -8.098 1.00 96.44 185 VAL A CA 1
ATOM 1517 C C . VAL A 1 185 ? -5.585 6.521 -8.156 1.00 96.44 185 VAL A C 1
ATOM 1519 O O . VAL A 1 185 ? -6.306 6.338 -7.184 1.00 96.44 185 VAL A O 1
ATOM 1522 N N . GLU A 1 186 ? -6.025 7.062 -9.290 1.00 92.25 186 GLU A N 1
ATOM 1523 C CA . GLU A 1 186 ? -7.418 7.473 -9.500 1.00 92.25 186 GLU A CA 1
ATOM 1524 C C . GLU A 1 186 ? -8.360 6.275 -9.391 1.00 92.25 186 GLU A C 1
ATOM 1526 O O . GLU A 1 186 ? -9.262 6.281 -8.558 1.00 92.25 186 GLU A O 1
ATOM 1531 N N . ARG A 1 187 ? -8.074 5.195 -10.132 1.00 92.81 187 ARG A N 1
ATOM 1532 C CA . ARG A 1 187 ? -8.815 3.929 -10.027 1.00 92.81 187 ARG A CA 1
ATOM 1533 C C . ARG A 1 187 ? -8.809 3.389 -8.608 1.00 92.81 187 ARG A C 1
ATOM 1535 O O . ARG A 1 187 ? -9.841 2.974 -8.120 1.00 92.81 187 ARG A O 1
ATOM 1542 N N . TYR A 1 188 ? -7.654 3.411 -7.947 1.00 93.06 188 TYR A N 1
ATOM 1543 C CA . TYR A 1 188 ? -7.546 2.915 -6.583 1.00 93.06 188 TYR A CA 1
ATOM 1544 C C . TYR A 1 188 ? -8.423 3.693 -5.602 1.00 93.06 188 TYR A C 1
ATOM 1546 O O . TYR A 1 188 ? -8.926 3.095 -4.670 1.00 93.06 188 TYR A O 1
ATOM 1554 N N . ILE A 1 189 ? -8.603 5.003 -5.759 1.00 90.12 189 ILE A N 1
ATOM 1555 C CA . ILE A 1 189 ? -9.364 5.792 -4.778 1.00 90.12 189 ILE A CA 1
ATOM 1556 C C . ILE A 1 189 ? -10.855 5.837 -5.114 1.00 90.12 189 ILE A C 1
ATOM 1558 O O . ILE A 1 189 ? -11.673 5.872 -4.196 1.00 90.12 189 ILE A O 1
ATOM 1562 N N . ASP A 1 190 ? -11.200 5.850 -6.401 1.00 84.44 190 ASP A N 1
ATOM 1563 C CA . ASP A 1 190 ? -12.547 6.196 -6.859 1.00 84.44 190 ASP A CA 1
ATOM 1564 C C . ASP A 1 190 ? -13.354 4.993 -7.393 1.00 84.44 190 ASP A C 1
ATOM 1566 O O . ASP A 1 190 ? -14.540 5.154 -7.685 1.00 84.44 190 ASP A O 1
ATOM 1570 N N . GLN A 1 191 ? -12.738 3.811 -7.549 1.00 76.62 191 GLN A N 1
ATOM 1571 C CA . GLN A 1 191 ? -13.355 2.586 -8.094 1.00 76.62 191 GLN A CA 1
ATOM 1572 C C . GLN A 1 191 ? -13.166 1.404 -7.134 1.00 76.62 191 GLN A C 1
ATOM 1574 O O . GLN A 1 191 ? -14.124 0.612 -6.994 1.00 76.62 191 GLN A O 1
#

Radius of gyration: 20.84 Å; Cα contacts (8 Å, |Δi|>4): 275; chains: 1; bounding box: 35×66×50 Å